Protein 2XRB (pdb70)

Sequence (254 aa):
QCPAPPLFPYAKPINPTDESTFPVGTSLKYECRPGYIKRQFSITCEVNSVWTSPQDVCIRKQCETPLDPQNGIVHVNTDIRFGSSITYTCNEGYRLIGSSSAMCIISDQSVAWDAEAPICESIPCEIPPSIPNGDFFSPNREDFHYGMVVTYQCNTDARGKKLFNLVGEPSIHCTSIDGQVGVWSGPPPQCIELNKCTPPHVENAVIVSKNKSLFSLRDMVEFRCQDGFMMKGDSSVYCRSLNRWEPQLPSCAA

Structure (mmCIF, N/CA/C/O backbone):
data_2XRB
#
_entry.id   2XRB
#
_cell.length_a   21.770
_cell.length_b   105.339
_cell.length_c   152.281
_cell.angle_alpha   90.00
_cell.angle_beta   90.00
_cell.angle_gamma   90.00
#
_symmetry.space_group_name_H-M   'P 21 21 21'
#
loop_
_entity.id
_entity.type
_entity.pdbx_description
1 polymer 'COMPLEMENT REGULATORY PROTEIN CRRY'
2 non-polymer 'SULFATE ION'
3 non-polymer 1,2-ETHANEDIOL
4 water water
#
loop_
_atom_site.group_PDB
_atom_site.id
_atom_site.type_symbol
_atom_site.label_atom_id
_atom_site.label_alt_id
_atom_site.label_comp_id
_atom_site.label_asym_id
_atom_site.label_entity_id
_atom_site.label_seq_id
_atom_site.pdbx_PDB_ins_code
_atom_site.Cartn_x
_atom_site.Cartn_y
_atom_site.Cartn_z
_atom_site.occupancy
_atom_site.B_iso_or_equiv
_atom_site.auth_seq_id
_atom_site.auth_comp_id
_atom_site.auth_asym_id
_atom_site.auth_atom_id
_atom_site.pdbx_PDB_model_num
ATOM 1 N N . GLN A 1 37 ? 31.513 15.642 -24.010 1.00 49.63 37 GLN A N 1
ATOM 2 C CA . GLN A 1 37 ? 30.975 14.353 -24.441 1.00 49.02 37 GLN A CA 1
ATOM 3 C C . GLN A 1 37 ? 30.030 13.716 -23.380 1.00 54.69 37 GLN A C 1
ATOM 4 O O . GLN A 1 37 ? 29.423 12.670 -23.646 1.00 55.27 37 GLN A O 1
ATOM 6 N N . CYS A 1 38 ? 29.874 14.365 -22.200 1.00 47.16 38 CYS A N 1
ATOM 7 C CA . CYS A 1 38 ? 28.985 13.874 -21.148 1.00 46.55 38 CYS A CA 1
ATOM 8 C C . CYS A 1 38 ? 27.556 14.329 -21.364 1.00 50.72 38 CYS A C 1
ATOM 9 O O . CYS A 1 38 ? 27.319 15.538 -21.540 1.00 51.41 38 CYS A O 1
ATOM 12 N N . PRO A 1 39 ? 26.573 13.418 -21.158 1.00 45.86 39 PRO A N 1
ATOM 13 C CA . PRO A 1 39 ? 25.164 13.857 -21.199 1.00 45.49 39 PRO A CA 1
ATOM 14 C C . PRO A 1 39 ? 24.815 14.661 -19.934 1.00 49.58 39 PRO A C 1
ATOM 15 O O . PRO A 1 39 ? 25.677 14.856 -19.072 1.00 49.33 39 PRO A O 1
ATOM 19 N N . ALA A 1 40 ? 23.559 15.132 -19.817 1.00 45.99 40 ALA A N 1
ATOM 20 C CA . ALA A 1 40 ? 23.092 15.827 -18.616 1.00 45.38 40 ALA A CA 1
ATOM 21 C C . ALA A 1 40 ? 23.206 14.830 -17.425 1.00 48.34 40 ALA A C 1
ATOM 22 O O . ALA A 1 40 ? 22.994 13.624 -17.626 1.00 48.08 40 ALA A O 1
ATOM 24 N N . PRO A 1 41 ? 23.597 15.301 -16.214 1.00 43.31 41 PRO A N 1
ATOM 25 C CA . PRO A 1 41 ? 23.778 14.386 -15.072 1.00 42.88 41 PRO A CA 1
ATOM 26 C C . PRO A 1 41 ? 22.575 13.505 -14.712 1.00 47.28 41 PRO A C 1
ATOM 27 O O . PRO A 1 41 ? 21.443 13.866 -15.062 1.00 47.43 41 PRO A O 1
ATOM 31 N N . PRO A 1 42 ? 22.775 12.353 -14.003 1.00 42.59 42 PRO A N 1
ATOM 32 C CA . PRO A 1 42 ? 21.616 11.504 -13.653 1.00 41.25 42 PRO A CA 1
ATOM 33 C C . PRO A 1 42 ? 20.660 12.194 -12.679 1.00 44.00 42 PRO A C 1
ATOM 34 O O . PRO A 1 42 ? 21.010 13.207 -12.060 1.00 44.43 42 PRO A O 1
ATOM 38 N N . LEU A 1 43 ? 19.432 11.691 -12.599 1.00 38.99 43 LEU A N 1
ATOM 39 C CA . LEU A 1 43 ? 18.429 12.287 -11.729 1.00 39.03 43 LEU A CA 1
ATOM 40 C C . LEU A 1 43 ? 18.319 11.448 -10.444 1.00 43.00 43 LEU A C 1
ATOM 41 O O . LEU A 1 43 ? 17.470 10.559 -10.331 1.00 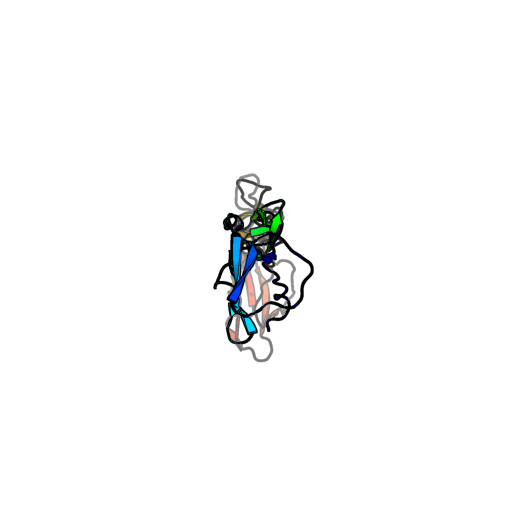44.23 43 LEU A O 1
ATOM 46 N N . PHE A 1 44 ? 19.256 11.708 -9.501 1.00 36.71 44 PHE A N 1
ATOM 47 C CA . PHE A 1 44 ? 19.429 10.977 -8.238 1.00 34.27 44 PHE A CA 1
ATOM 48 C C . PHE A 1 44 ? 18.240 11.062 -7.293 1.00 38.97 44 PHE A C 1
ATOM 49 O O . PHE A 1 44 ? 17.829 12.172 -6.944 1.00 39.46 44 PHE A O 1
ATOM 57 N N . PRO A 1 45 ? 17.739 9.907 -6.789 1.00 33.84 45 PRO A N 1
ATOM 58 C CA . PRO A 1 45 ? 16.628 9.956 -5.823 1.00 32.79 45 PRO A CA 1
ATOM 59 C C . PRO A 1 45 ? 17.049 10.497 -4.453 1.00 35.57 45 PRO A C 1
ATOM 60 O O . PRO A 1 45 ? 16.189 10.915 -3.669 1.00 37.16 45 PRO A O 1
ATOM 64 N N . TYR A 1 46 ? 18.367 10.493 -4.172 1.00 27.53 46 TYR A N 1
ATOM 65 C CA . TYR A 1 46 ? 18.948 10.901 -2.902 1.00 25.75 46 TYR A CA 1
ATOM 66 C C . TYR A 1 46 ? 19.6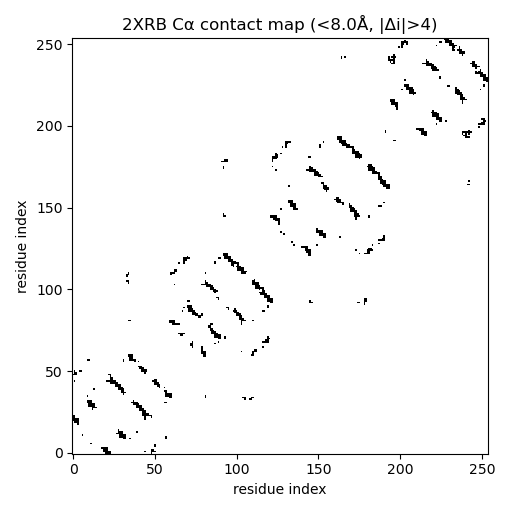48 12.269 -2.930 1.00 30.80 46 TYR A C 1
ATOM 67 O O . TYR A 1 46 ? 20.048 12.774 -1.870 1.00 30.56 46 TYR A O 1
ATOM 76 N N . ALA A 1 47 ? 19.822 12.862 -4.127 1.00 27.65 47 ALA A N 1
ATOM 77 C CA . ALA A 1 47 ? 20.546 14.132 -4.266 1.00 26.50 47 ALA A CA 1
ATOM 78 C C . ALA A 1 47 ? 19.962 15.100 -5.300 1.00 31.52 47 ALA A C 1
ATOM 79 O O . ALA A 1 47 ? 19.281 14.687 -6.243 1.00 32.68 47 ALA A O 1
ATOM 81 N N . LYS A 1 48 ? 20.258 16.387 -5.141 1.00 27.51 48 LYS A N 1
ATOM 82 C CA . LYS A 1 48 ? 19.838 17.417 -6.088 1.00 28.22 48 LYS A CA 1
ATOM 83 C C . LYS A 1 48 ? 21.014 18.393 -6.363 1.00 34.06 48 LYS A C 1
ATOM 84 O O . LYS A 1 48 ? 21.947 18.457 -5.552 1.00 31.56 48 LYS A O 1
ATOM 90 N N . PRO A 1 49 ? 21.025 19.163 -7.480 1.00 34.88 49 PRO A N 1
ATOM 91 C CA . PRO A 1 49 ? 22.153 20.099 -7.691 1.00 35.96 49 PRO A CA 1
ATOM 92 C C . PRO A 1 49 ? 21.961 21.390 -6.894 1.00 43.23 49 PRO A C 1
ATOM 93 O O . PRO A 1 49 ? 20.830 21.875 -6.797 1.00 42.62 49 PRO A O 1
ATOM 97 N N . ILE A 1 50 ? 23.048 21.939 -6.318 1.00 42.93 50 ILE A N 1
ATOM 98 C CA . ILE A 1 50 ? 22.986 23.185 -5.540 1.00 44.75 50 ILE A CA 1
ATOM 99 C C . ILE A 1 50 ? 22.537 24.362 -6.430 1.00 54.52 50 ILE A C 1
ATOM 100 O O . ILE A 1 50 ? 21.614 25.098 -6.055 1.00 55.40 50 ILE A O 1
ATOM 105 N N . ASN A 1 51 ? 23.141 24.492 -7.627 1.00 53.39 51 ASN A N 1
ATOM 106 C CA . ASN A 1 51 ? 22.795 25.560 -8.560 1.00 54.15 51 ASN A CA 1
ATOM 107 C C . ASN A 1 51 ? 22.436 25.014 -9.942 1.00 60.36 51 ASN A C 1
ATOM 108 O O . ASN A 1 51 ? 23.276 25.044 -10.851 1.00 61.06 51 ASN A O 1
ATOM 113 N N . PRO A 1 52 ? 21.198 24.503 -10.132 1.00 57.85 52 PRO A N 1
ATOM 114 C CA . PRO A 1 52 ? 20.824 23.978 -11.457 1.00 58.75 52 PRO A CA 1
ATOM 115 C C . PRO A 1 52 ? 20.758 25.066 -12.531 1.00 66.61 52 PRO A C 1
ATOM 116 O O . PRO A 1 52 ? 20.366 26.199 -12.242 1.00 66.59 52 PRO A O 1
ATOM 120 N N . THR A 1 53 ? 21.191 24.732 -13.756 1.00 66.02 53 THR A N 1
ATOM 121 C CA . THR A 1 53 ? 21.232 25.644 -14.910 1.00 67.40 53 THR A CA 1
ATOM 122 C C . THR A 1 53 ? 20.821 24.875 -16.188 1.00 72.37 53 THR A C 1
ATOM 123 O O . THR A 1 53 ? 20.850 23.637 -16.193 1.00 71.83 53 THR A O 1
ATOM 127 N N . ASP A 1 54 ? 20.403 25.610 -17.250 1.00 69.41 54 ASP A N 1
ATOM 128 C CA . ASP A 1 54 ? 19.990 25.026 -18.534 1.00 69.26 54 ASP A CA 1
ATOM 129 C C . ASP A 1 54 ? 21.246 24.581 -19.295 1.00 70.61 54 ASP A C 1
ATOM 130 O O . ASP A 1 54 ? 22.114 25.420 -19.545 1.00 70.10 54 ASP A O 1
ATOM 135 N N . GLU A 1 55 ? 21.379 23.244 -19.564 1.00 65.12 55 GLU A N 1
ATOM 136 C CA . GLU A 1 55 ? 22.518 22.567 -20.238 1.00 64.24 55 GLU A CA 1
ATOM 137 C C . GLU A 1 55 ? 22.240 21.052 -20.443 1.00 67.37 55 GLU A C 1
ATOM 138 O O . GLU A 1 55 ? 21.367 20.490 -19.771 1.00 68.25 55 GLU A O 1
ATOM 144 N N . SER A 1 56 ? 22.985 20.399 -21.363 1.00 61.28 56 SER A N 1
ATOM 145 C CA . SER A 1 56 ? 22.859 18.960 -21.669 1.00 60.42 56 SER A CA 1
ATOM 146 C C . SER A 1 56 ? 24.140 18.336 -22.285 1.00 60.44 56 SER A C 1
ATOM 147 O O . SER A 1 56 ? 24.087 17.218 -22.817 1.00 59.21 56 SER A O 1
ATOM 150 N N . THR A 1 57 ? 25.283 19.071 -22.209 1.00 54.76 57 THR A N 1
ATOM 151 C CA . THR A 1 57 ? 26.594 18.695 -22.773 1.00 53.09 57 THR A CA 1
ATOM 152 C C . THR A 1 57 ? 27.725 19.201 -21.870 1.00 51.83 57 THR A C 1
ATOM 153 O O . THR A 1 57 ? 27.890 20.425 -21.681 1.00 51.82 57 THR A O 1
ATOM 157 N N . PHE A 1 58 ? 28.506 18.259 -21.305 1.00 42.18 58 PHE A N 1
ATOM 158 C CA . PHE A 1 58 ? 29.619 18.642 -20.424 1.00 38.13 58 PHE A CA 1
ATOM 159 C C . PHE A 1 58 ? 30.870 17.871 -20.830 1.00 44.22 58 PHE A C 1
ATOM 160 O O . PHE A 1 58 ? 30.783 16.663 -21.036 1.00 44.77 58 PHE A O 1
ATOM 168 N N . PRO A 1 59 ? 32.031 18.537 -21.026 1.00 40.78 59 PRO A N 1
ATOM 169 C CA . PRO A 1 59 ? 33.233 17.774 -21.407 1.00 40.92 59 PRO A CA 1
ATOM 170 C C . PRO A 1 59 ? 33.723 16.908 -20.241 1.00 46.69 59 PRO A C 1
ATOM 171 O O . PRO A 1 59 ? 33.345 17.182 -19.093 1.00 46.57 59 PRO A O 1
ATOM 175 N N . VAL A 1 60 ? 34.582 15.889 -20.513 1.00 43.63 60 VAL A N 1
ATOM 176 C CA . VAL A 1 60 ? 35.158 15.083 -19.426 1.00 43.74 60 VAL A CA 1
ATOM 177 C C . VAL A 1 60 ? 36.004 15.999 -18.537 1.00 46.74 60 VAL A C 1
ATOM 178 O O . VAL A 1 60 ? 36.659 16.923 -19.045 1.00 47.24 60 VAL A O 1
ATOM 182 N N . GLY A 1 61 ? 35.921 15.783 -17.231 1.00 40.95 61 GLY A N 1
ATOM 183 C CA . GLY A 1 61 ? 36.638 16.588 -16.254 1.00 39.80 61 GLY A CA 1
ATOM 184 C C . GLY A 1 61 ? 35.774 17.634 -15.582 1.00 41.99 61 GLY A C 1
ATOM 185 O O . GLY A 1 61 ? 36.246 18.340 -14.683 1.00 42.59 61 GLY A O 1
ATOM 186 N N . THR A 1 62 ? 34.510 17.748 -16.001 1.00 37.23 62 THR A N 1
ATOM 187 C CA . THR A 1 62 ? 33.601 18.729 -15.402 1.00 37.37 62 THR A CA 1
ATOM 188 C C . THR A 1 62 ? 33.077 18.208 -14.072 1.00 41.13 62 THR A C 1
ATOM 189 O O . THR A 1 62 ? 32.683 17.048 -13.963 1.00 40.06 62 THR A O 1
ATOM 193 N N . SER A 1 63 ? 33.087 19.082 -13.069 1.00 38.24 63 SER A N 1
ATOM 194 C CA . SER A 1 63 ? 32.579 18.803 -11.738 1.00 37.95 63 SER A CA 1
ATOM 195 C C . SER A 1 63 ? 31.399 19.708 -11.456 1.00 39.77 63 SER A C 1
ATOM 196 O O . SER A 1 63 ? 31.447 20.907 -11.756 1.00 39.11 63 SER A O 1
ATOM 199 N N . LEU A 1 64 ? 30.317 19.118 -10.936 1.00 34.69 64 LEU A N 1
ATOM 200 C CA . LEU A 1 64 ? 29.104 19.862 -10.598 1.00 33.83 64 LEU A CA 1
ATOM 201 C C . LEU A 1 64 ? 28.796 19.682 -9.128 1.00 39.34 64 LEU A C 1
ATOM 202 O O . LEU A 1 64 ? 29.048 18.605 -8.579 1.00 41.10 64 LEU A O 1
ATOM 207 N N . LYS A 1 65 ? 28.306 20.742 -8.480 1.00 34.25 65 LYS A N 1
ATOM 208 C CA . LYS A 1 65 ? 28.015 20.730 -7.051 1.00 32.99 65 LYS A CA 1
ATOM 209 C C . LYS A 1 65 ? 26.601 20.276 -6.722 1.00 33.63 65 LYS A C 1
ATOM 210 O O . LYS A 1 65 ? 25.618 20.894 -7.131 1.00 32.74 65 LYS A O 1
ATOM 216 N N . TYR A 1 66 ? 26.523 19.155 -6.005 1.00 29.19 66 TYR A N 1
ATOM 217 C CA . TYR A 1 66 ? 25.291 18.505 -5.571 1.00 27.74 66 TYR A CA 1
ATOM 218 C C . TYR A 1 66 ? 25.126 18.519 -4.057 1.00 32.12 66 TYR A C 1
ATOM 219 O O . TYR A 1 66 ? 26.079 18.760 -3.301 1.00 29.59 66 TYR A O 1
ATOM 228 N N . GLU A 1 67 ? 23.879 18.259 -3.632 1.00 30.93 67 GLU A N 1
ATOM 229 C CA . GLU A 1 67 ? 23.423 18.287 -2.248 1.00 30.52 67 GLU A CA 1
ATOM 230 C C . GLU A 1 67 ? 22.532 17.074 -1.932 1.00 31.18 67 GLU A C 1
ATOM 231 O O . GLU A 1 67 ? 21.682 16.738 -2.762 1.00 28.69 67 GLU A O 1
ATOM 237 N N . CYS A 1 68 ? 22.665 16.473 -0.712 1.00 27.41 68 CYS A N 1
ATOM 238 C CA . CYS A 1 68 ? 21.778 15.377 -0.283 1.00 27.60 68 CYS A CA 1
ATOM 239 C C . CYS A 1 68 ? 20.378 15.956 0.003 1.00 30.99 68 CYS A C 1
ATOM 240 O O . CYS A 1 68 ? 20.268 17.071 0.510 1.00 31.77 68 CYS A O 1
ATOM 243 N N . ARG A 1 69 ? 19.332 15.216 -0.359 1.00 26.33 69 ARG A N 1
ATOM 244 C CA . ARG A 1 69 ? 17.937 15.629 -0.226 1.00 26.57 69 ARG A CA 1
ATOM 245 C C . ARG A 1 69 ? 17.364 15.375 1.188 1.00 33.90 69 ARG A C 1
ATOM 246 O O . ARG A 1 69 ? 18.014 14.689 1.985 1.00 34.38 69 ARG A O 1
ATOM 254 N N . PRO A 1 70 ? 16.126 15.866 1.497 1.00 31.36 70 PRO A N 1
ATOM 255 C CA . PRO A 1 70 ? 15.509 15.550 2.797 1.00 30.35 70 PRO A CA 1
ATOM 256 C C . PRO A 1 70 ? 15.524 14.057 3.133 1.00 31.43 70 PRO A C 1
ATOM 257 O O . PRO A 1 70 ? 15.249 13.202 2.279 1.00 30.61 70 PRO A O 1
ATOM 261 N N . GLY A 1 71 ? 15.820 13.771 4.394 1.00 26.16 71 GLY A N 1
ATOM 262 C CA . GLY A 1 71 ? 15.841 12.419 4.921 1.00 25.08 71 GLY A CA 1
ATOM 263 C C . GLY A 1 71 ? 17.227 11.839 4.927 1.00 26.73 71 GLY A C 1
ATOM 264 O O . GLY A 1 71 ? 17.448 10.782 5.522 1.00 25.07 71 GLY A O 1
ATOM 265 N N . TYR A 1 72 ? 18.168 12.542 4.255 1.00 22.30 72 TYR A N 1
ATOM 266 C CA . TYR A 1 72 ? 19.570 12.149 4.193 1.00 21.33 72 TYR A CA 1
ATOM 267 C C . TYR A 1 72 ? 20.342 13.137 4.999 1.00 27.55 72 TYR A C 1
ATOM 268 O O . TYR A 1 72 ? 19.868 14.260 5.162 1.00 27.74 72 TYR A O 1
ATOM 277 N N . ILE A 1 73 ? 21.469 12.701 5.594 1.00 25.89 73 ILE A N 1
ATOM 278 C CA . ILE A 1 73 ? 22.344 13.544 6.406 1.00 26.83 73 ILE A CA 1
ATOM 279 C C . ILE A 1 73 ? 22.901 14.614 5.471 1.00 35.19 73 ILE A C 1
ATOM 280 O O . ILE A 1 73 ? 23.437 14.286 4.416 1.00 35.52 73 ILE A O 1
ATOM 285 N N . LYS A 1 74 ? 22.691 15.878 5.820 1.00 35.27 74 LYS A N 1
ATOM 286 C CA . LYS A 1 74 ? 23.115 17.026 5.014 1.00 36.67 74 LYS A CA 1
ATOM 287 C C . LYS A 1 74 ? 24.573 16.950 4.586 1.00 40.37 74 LYS A C 1
ATOM 288 O O . LYS A 1 74 ? 25.451 16.697 5.416 1.00 41.34 74 LYS A O 1
ATOM 294 N N . ARG A 1 75 ? 24.803 17.065 3.276 1.00 34.98 75 ARG A N 1
ATOM 295 C CA . ARG A 1 75 ? 26.132 17.047 2.671 1.00 34.28 75 ARG A CA 1
ATOM 296 C C . ARG A 1 75 ? 26.110 17.639 1.289 1.00 38.86 75 ARG A C 1
ATOM 297 O O . ARG A 1 75 ? 25.211 17.361 0.490 1.00 38.41 75 ARG A O 1
ATOM 305 N N . GLN A 1 76 ? 27.117 18.474 1.032 1.00 35.61 76 GLN A N 1
ATOM 306 C CA . GLN A 1 76 ? 27.368 19.128 -0.236 1.00 35.18 76 GLN A CA 1
ATOM 307 C C . GLN A 1 76 ? 28.555 18.394 -0.797 1.00 37.51 76 GLN A C 1
ATOM 308 O O . GLN A 1 76 ? 29.501 18.100 -0.060 1.00 38.40 76 GLN A O 1
ATOM 314 N N . PHE A 1 77 ? 28.467 18.004 -2.065 1.00 30.54 77 PHE A N 1
ATOM 315 C CA . PHE A 1 77 ? 29.510 17.249 -2.753 1.00 28.16 77 PHE A CA 1
ATOM 316 C C . PHE A 1 77 ? 29.576 17.589 -4.265 1.00 33.65 77 PHE A C 1
ATOM 317 O O . PHE A 1 77 ? 28.818 18.434 -4.755 1.00 32.51 77 PHE A O 1
ATOM 325 N N . SER A 1 78 ? 30.468 16.896 -4.990 1.00 32.47 78 SER A N 1
ATOM 326 C CA . SER A 1 78 ? 30.670 17.050 -6.428 1.00 33.13 78 SER A CA 1
ATOM 327 C C . SER A 1 78 ? 30.546 15.740 -7.171 1.00 37.20 78 SER A C 1
ATOM 328 O O . SER A 1 78 ? 31.075 14.706 -6.740 1.00 35.29 78 SER A O 1
ATOM 331 N N . ILE A 1 79 ? 29.869 15.802 -8.322 1.00 34.73 79 ILE A N 1
ATOM 332 C CA . ILE A 1 79 ? 29.765 14.695 -9.267 1.00 34.08 79 ILE A CA 1
ATOM 333 C C . ILE A 1 79 ? 30.711 15.071 -10.439 1.00 38.37 79 ILE A C 1
ATOM 334 O O . ILE A 1 79 ? 30.737 16.230 -10.860 1.00 38.08 79 ILE A O 1
ATOM 339 N N . THR A 1 80 ? 31.540 14.128 -10.886 1.00 34.82 80 THR A N 1
ATOM 340 C CA . THR A 1 80 ? 32.516 14.370 -11.937 1.00 34.98 80 THR A CA 1
ATOM 341 C C . THR A 1 80 ? 32.213 13.558 -13.187 1.00 41.15 80 THR A C 1
ATOM 342 O O . THR A 1 80 ? 31.788 12.403 -13.097 1.00 40.76 80 THR A O 1
ATOM 346 N N . CYS A 1 81 ? 32.435 14.169 -14.351 1.00 40.47 81 CYS A N 1
ATOM 347 C CA . CYS A 1 81 ? 32.286 13.517 -15.645 1.00 42.19 81 CYS A CA 1
ATOM 348 C C . CYS A 1 81 ? 33.623 12.833 -15.961 1.00 43.66 81 CYS A C 1
ATOM 349 O O . CYS A 1 81 ? 34.616 13.507 -16.237 1.00 42.05 81 CYS A O 1
ATOM 352 N N . GLU A 1 82 ? 33.655 11.500 -15.843 1.00 40.51 82 GLU A N 1
ATOM 353 C CA . GLU A 1 82 ? 34.856 10.691 -16.059 1.00 40.32 82 GLU A CA 1
ATOM 354 C C . GLU A 1 82 ? 35.169 10.496 -17.544 1.00 45.98 82 GLU A C 1
ATOM 355 O O . GLU A 1 82 ? 34.290 10.670 -18.388 1.00 44.17 82 GLU A O 1
ATOM 361 N N . VAL A 1 83 ? 36.429 10.114 -17.848 1.00 45.83 83 VAL A N 1
ATOM 362 C CA . VAL A 1 83 ? 36.989 9.906 -19.197 1.00 47.05 83 VAL A CA 1
ATOM 363 C C . VAL A 1 83 ? 36.145 9.059 -20.189 1.00 52.73 83 VAL A C 1
ATOM 364 O O . VAL A 1 83 ? 36.289 9.233 -21.403 1.00 53.51 83 VAL A O 1
ATOM 368 N N . ASN A 1 84 ? 35.261 8.174 -19.676 1.00 48.55 84 ASN A N 1
ATOM 369 C CA . ASN A 1 84 ? 34.386 7.305 -20.468 1.00 48.00 84 ASN A CA 1
ATOM 370 C C . ASN A 1 84 ? 32.964 7.899 -20.653 1.00 52.34 84 ASN A C 1
ATOM 371 O O . ASN A 1 84 ? 32.004 7.168 -20.927 1.00 52.33 84 ASN A O 1
ATOM 376 N N . SER A 1 85 ? 32.851 9.235 -20.499 1.00 48.63 85 SER A N 1
ATOM 377 C CA . SER A 1 85 ? 31.637 10.052 -20.646 1.00 48.34 85 SER A CA 1
ATOM 378 C C . SER A 1 85 ? 30.450 9.695 -19.710 1.00 50.95 85 SER A C 1
ATOM 379 O O . SER A 1 85 ? 29.293 10.024 -20.010 1.00 50.86 85 SER A O 1
ATOM 382 N N . VAL A 1 86 ? 30.767 9.100 -18.538 1.00 45.80 86 VAL A N 1
ATOM 383 C CA . VAL A 1 86 ? 29.825 8.685 -17.484 1.00 44.89 86 VAL A CA 1
ATOM 384 C C . VAL A 1 86 ? 30.082 9.540 -16.210 1.00 47.12 86 VAL A C 1
ATOM 385 O O . VAL A 1 86 ? 31.235 9.846 -15.888 1.00 45.66 86 VAL A O 1
ATOM 389 N N . TRP A 1 87 ? 29.007 9.926 -15.498 1.00 43.90 87 TRP A N 1
ATOM 390 C CA . TRP A 1 87 ? 29.122 10.710 -14.268 1.00 43.86 87 TRP A CA 1
ATOM 391 C C . TRP A 1 87 ? 29.325 9.814 -13.047 1.00 48.41 87 TRP A C 1
ATOM 392 O O . TRP A 1 87 ? 28.597 8.843 -12.862 1.00 48.30 87 TRP A O 1
ATOM 403 N N . THR A 1 88 ? 30.276 10.173 -12.188 1.00 45.14 88 THR A N 1
ATOM 404 C CA . THR A 1 88 ? 30.568 9.429 -10.971 1.00 44.60 88 THR A CA 1
ATOM 405 C C . THR A 1 88 ? 30.407 10.327 -9.759 1.00 48.13 88 THR A C 1
ATOM 406 O O . THR A 1 88 ? 31.066 11.369 -9.688 1.00 48.25 88 THR A O 1
ATOM 410 N N . SER A 1 89 ? 29.545 9.911 -8.800 1.00 43.40 89 SER A N 1
ATOM 411 C CA . SER A 1 89 ? 29.353 10.580 -7.504 1.00 42.45 89 SER A CA 1
ATOM 412 C C . SER A 1 89 ? 30.216 9.834 -6.466 1.00 46.34 89 SER A C 1
ATOM 413 O O . SER A 1 89 ? 30.471 8.640 -6.671 1.00 47.04 89 SER A O 1
ATOM 416 N N . PRO A 1 90 ? 30.695 10.468 -5.362 1.00 41.92 90 PRO A N 1
ATOM 417 C CA . PRO A 1 90 ? 31.492 9.703 -4.371 1.00 41.42 90 PRO A CA 1
ATOM 418 C C . PRO A 1 90 ? 30.666 8.601 -3.712 1.00 46.86 90 PRO A C 1
ATOM 419 O O . PRO A 1 90 ? 29.452 8.764 -3.560 1.00 46.45 90 PRO A O 1
ATOM 423 N N . GLN A 1 91 ? 31.311 7.462 -3.365 1.00 44.85 91 GLN A N 1
ATOM 424 C CA . GLN A 1 91 ? 30.655 6.303 -2.723 1.00 44.18 91 GLN A CA 1
ATOM 425 C C . GLN A 1 91 ? 30.081 6.660 -1.360 1.00 44.23 91 GLN A C 1
ATOM 426 O O . GLN A 1 91 ? 30.724 7.413 -0.622 1.00 43.65 91 GLN A O 1
ATOM 432 N N . ASP A 1 92 ? 28.841 6.186 -1.064 1.00 38.92 92 ASP A N 1
ATOM 433 C CA . ASP A 1 92 ? 28.091 6.411 0.200 1.00 37.84 92 ASP A CA 1
ATOM 434 C C . ASP A 1 92 ? 28.080 7.875 0.625 1.00 37.15 92 ASP A C 1
ATOM 435 O O . ASP A 1 92 ? 28.308 8.197 1.801 1.00 35.98 92 ASP A O 1
ATOM 440 N N . VAL A 1 93 ? 27.825 8.757 -0.349 1.00 31.13 93 VAL A N 1
ATOM 441 C CA . VAL A 1 93 ? 27.806 10.206 -0.158 1.00 29.49 93 VAL A CA 1
ATOM 442 C C . VAL A 1 93 ? 26.588 10.657 0.650 1.00 33.39 93 VAL A C 1
ATOM 443 O O . VAL A 1 93 ? 26.683 11.578 1.462 1.00 31.80 93 VAL A O 1
ATOM 447 N N . CYS A 1 94 ? 25.432 10.004 0.419 1.00 30.12 94 CYS A N 1
ATOM 448 C CA . CYS A 1 94 ? 24.218 10.364 1.126 1.00 28.39 94 CYS A CA 1
ATOM 449 C C . CYS A 1 94 ? 23.769 9.238 2.068 1.00 28.54 94 CYS A C 1
ATOM 450 O O . CYS A 1 94 ? 23.466 8.131 1.635 1.00 28.24 94 CYS A O 1
ATOM 453 N N . ILE A 1 95 ? 23.864 9.512 3.376 1.00 21.79 95 ILE A N 1
ATOM 454 C CA . ILE A 1 95 ? 23.543 8.573 4.434 1.00 21.00 95 ILE A CA 1
ATOM 455 C C . ILE A 1 95 ? 22.170 8.911 4.952 1.00 24.80 95 ILE A C 1
ATOM 456 O O . ILE A 1 95 ? 21.941 10.049 5.354 1.00 25.63 95 ILE A O 1
ATOM 461 N N . ARG A 1 96 ? 21.258 7.921 4.955 1.00 20.34 96 ARG A N 1
ATOM 462 C CA . ARG A 1 96 ? 19.905 8.100 5.481 1.00 19.91 96 ARG A CA 1
ATOM 463 C C . ARG A 1 96 ? 19.971 8.447 6.965 1.00 23.06 96 ARG A C 1
ATOM 464 O O . ARG A 1 96 ? 20.777 7.863 7.710 1.00 22.20 96 ARG A O 1
ATOM 472 N N . LYS A 1 97 ? 19.166 9.449 7.372 1.00 15.36 97 LYS A N 1
ATOM 473 C CA . LYS A 1 97 ? 19.080 9.921 8.754 1.00 14.73 97 LYS A CA 1
ATOM 474 C C . LYS A 1 97 ? 18.457 8.829 9.659 1.00 18.94 97 LYS A C 1
ATOM 475 O O . LYS A 1 97 ? 17.619 8.059 9.202 1.00 18.53 97 LYS A O 1
ATOM 481 N N . GLN A 1 98 ? 18.877 8.767 10.922 1.00 18.95 98 GLN A N 1
ATOM 482 C CA . GLN A 1 98 ? 18.350 7.805 11.897 1.00 19.33 98 GLN A CA 1
ATOM 483 C C . GLN A 1 98 ? 17.118 8.323 12.657 1.00 25.12 98 GLN A C 1
ATOM 484 O O . GLN A 1 98 ? 17.109 9.465 13.121 1.00 24.74 98 GLN A O 1
ATOM 490 N N . CYS A 1 99 ? 16.118 7.453 12.854 1.00 21.00 99 CYS A N 1
ATOM 491 C CA . CYS A 1 99 ? 14.976 7.815 13.671 1.00 20.91 99 CYS A CA 1
ATOM 492 C C . CYS A 1 99 ? 15.361 7.467 15.120 1.00 21.85 99 CYS A C 1
ATOM 493 O O . CYS A 1 99 ? 16.363 6.787 15.343 1.00 18.42 99 CYS A O 1
ATOM 496 N N . GLU A 1 100 ? 14.582 7.931 16.110 1.00 20.08 100 GLU A N 1
ATOM 497 C CA . GLU A 1 100 ? 14.909 7.637 17.491 1.00 20.74 100 GLU A CA 1
ATOM 498 C C . GLU A 1 100 ? 15.023 6.120 17.751 1.00 23.62 100 GLU A C 1
ATOM 499 O O . GLU A 1 100 ? 14.346 5.320 17.114 1.00 23.98 100 GLU A O 1
ATOM 505 N N . THR A 1 101 ? 15.941 5.746 18.632 1.00 18.96 101 THR A N 1
ATOM 506 C CA . THR A 1 101 ? 16.162 4.395 19.089 1.00 17.77 101 THR A CA 1
ATOM 507 C C . THR A 1 101 ? 14.823 3.811 19.591 1.00 21.23 101 THR A C 1
ATOM 508 O O . THR A 1 101 ? 14.237 4.344 20.546 1.00 20.95 101 THR A O 1
ATOM 512 N N . PRO A 1 102 ? 14.322 2.743 18.932 1.00 16.13 102 PRO A N 1
ATOM 513 C CA . PRO A 1 102 ? 13.120 2.077 19.429 1.00 15.65 102 PRO A CA 1
ATOM 514 C C . PRO A 1 102 ? 13.445 1.310 20.705 1.00 22.33 102 PRO A C 1
ATOM 515 O O . PRO A 1 102 ? 14.578 0.857 20.914 1.00 23.47 102 PRO A O 1
ATOM 519 N N . LEU A 1 103 ? 12.455 1.164 21.564 1.00 18.03 103 LEU A N 1
ATOM 520 C CA . LEU A 1 103 ? 12.628 0.394 22.785 1.00 16.61 103 LEU A CA 1
ATOM 521 C C . LEU A 1 103 ? 11.639 -0.725 22.745 1.00 20.89 103 LEU A C 1
ATOM 522 O O . LEU A 1 103 ? 10.647 -0.651 22.005 1.00 21.16 103 LEU A O 1
ATOM 527 N N . ASP A 1 104 ? 11.860 -1.763 23.560 1.00 15.94 104 ASP A N 1
ATOM 528 C CA . ASP A 1 104 ? 10.834 -2.799 23.625 1.00 14.61 104 ASP A CA 1
ATOM 529 C C . ASP A 1 104 ? 9.799 -2.260 24.588 1.00 18.74 104 ASP A C 1
ATOM 530 O O . ASP A 1 104 ? 10.167 -1.756 25.671 1.00 20.01 104 ASP A O 1
ATOM 535 N N . PRO A 1 105 ? 8.504 -2.350 24.258 1.00 12.62 105 PRO A N 1
ATOM 536 C CA . PRO A 1 105 ? 7.494 -1.989 25.255 1.00 12.02 105 PRO A CA 1
ATOM 537 C C . PRO A 1 105 ? 7.684 -2.905 26.474 1.00 19.02 105 PRO A C 1
ATOM 538 O O . PRO A 1 105 ? 8.233 -4.006 26.328 1.00 19.53 105 PRO A O 1
ATOM 542 N N . GLN A 1 106 ? 7.244 -2.472 27.668 1.00 16.26 106 GLN A N 1
ATOM 543 C CA . GLN A 1 106 ? 7.267 -3.302 28.873 1.00 15.24 106 GLN A CA 1
ATOM 544 C C . GLN A 1 106 ? 6.335 -4.491 28.522 1.00 19.77 106 GLN A C 1
ATOM 545 O O . GLN A 1 106 ? 5.284 -4.260 27.939 1.00 19.18 106 GLN A O 1
ATOM 551 N N . ASN A 1 107 ? 6.764 -5.756 28.743 1.00 16.18 107 ASN A N 1
ATOM 552 C CA . ASN A 1 107 ? 5.970 -6.955 28.407 1.00 14.90 107 ASN A CA 1
ATOM 553 C C . ASN A 1 107 ? 5.789 -7.207 26.916 1.00 17.92 107 ASN A C 1
ATOM 554 O O . ASN A 1 107 ? 4.910 -7.993 26.512 1.00 16.66 107 ASN A O 1
ATOM 559 N N . GLY A 1 108 ? 6.662 -6.603 26.118 1.00 14.66 108 GLY A N 1
ATOM 560 C CA . GLY A 1 108 ? 6.659 -6.754 24.663 1.00 14.05 108 GLY A CA 1
ATOM 561 C C . GLY A 1 108 ? 8.047 -6.623 24.074 1.00 17.77 108 GLY A C 1
ATOM 562 O O . GLY A 1 108 ? 9.021 -6.373 24.806 1.00 15.68 108 GLY A O 1
ATOM 563 N N . ILE A 1 109 ? 8.140 -6.796 22.741 1.00 15.45 109 ILE A N 1
ATOM 564 C CA . ILE A 1 109 ? 9.403 -6.702 21.986 1.00 16.36 109 ILE A CA 1
ATOM 565 C C . ILE A 1 109 ? 9.263 -5.821 20.735 1.00 20.06 109 ILE A C 1
ATOM 566 O O . ILE A 1 109 ? 8.230 -5.878 20.073 1.00 21.20 109 ILE A O 1
ATOM 571 N N . VAL A 1 110 ? 10.324 -5.041 20.399 1.00 14.74 110 VAL A N 1
ATOM 572 C CA . VAL A 1 110 ? 10.426 -4.284 19.144 1.00 13.77 110 VAL A CA 1
ATOM 573 C C . VAL A 1 110 ? 11.302 -5.100 18.146 1.00 19.80 110 VAL A C 1
ATOM 574 O O . VAL A 1 110 ? 12.366 -5.616 18.545 1.00 20.20 110 VAL A O 1
ATOM 578 N N . HIS A 1 111 ? 10.821 -5.277 16.893 1.00 16.67 111 HIS A N 1
ATOM 579 C CA . HIS A 1 111 ? 11.513 -6.069 15.858 1.00 17.35 111 HIS A CA 1
ATOM 580 C C . HIS A 1 111 ? 12.020 -5.172 14.753 1.00 22.46 111 HIS A C 1
ATOM 581 O O . HIS A 1 111 ? 11.236 -4.513 14.074 1.00 21.60 111 HIS A O 1
ATOM 588 N N . VAL A 1 112 ? 13.345 -5.075 14.654 1.00 21.82 112 VAL A N 1
ATOM 589 C CA . VAL A 1 112 ? 14.081 -4.277 13.671 1.00 22.65 112 VAL A CA 1
ATOM 590 C C . VAL A 1 112 ? 14.480 -5.275 12.567 1.00 29.43 112 VAL A C 1
ATOM 591 O O . VAL A 1 112 ? 15.369 -6.118 12.751 1.00 28.19 112 VAL A O 1
ATOM 595 N N . ASN A 1 113 ? 13.761 -5.206 11.457 1.00 27.98 113 ASN A N 1
ATOM 596 C CA . ASN A 1 113 ? 13.892 -6.067 10.285 1.00 28.73 113 ASN A CA 1
ATOM 597 C C . ASN A 1 113 ? 15.117 -5.671 9.381 1.00 33.37 113 ASN A C 1
ATOM 598 O O . ASN A 1 113 ? 15.809 -6.557 8.885 1.00 34.82 113 ASN A O 1
ATOM 603 N N . THR A 1 114 ? 15.424 -4.364 9.241 1.00 27.96 114 THR A N 1
ATOM 604 C CA . THR A 1 114 ? 16.543 -3.860 8.432 1.00 26.86 114 THR A CA 1
ATOM 605 C C . THR A 1 114 ? 17.419 -2.968 9.285 1.00 30.80 114 THR A C 1
ATOM 606 O O . THR A 1 114 ? 18.496 -3.384 9.689 1.00 32.86 114 THR A O 1
ATOM 610 N N . ASP A 1 115 ? 16.963 -1.743 9.572 1.00 24.99 115 ASP A N 1
ATOM 611 C CA . ASP A 1 115 ? 17.672 -0.778 10.416 1.00 23.28 115 ASP A CA 1
ATOM 612 C C . ASP A 1 115 ? 16.657 0.223 10.990 1.00 24.22 115 ASP A C 1
ATOM 613 O O . ASP A 1 115 ? 15.448 0.018 10.841 1.00 21.39 115 ASP A O 1
ATOM 618 N N . ILE A 1 116 ? 17.162 1.305 11.636 1.00 20.86 116 ILE A N 1
ATOM 619 C CA . ILE A 1 116 ? 16.365 2.366 12.242 1.00 20.01 116 ILE A CA 1
ATOM 620 C C . ILE A 1 116 ? 16.546 3.723 11.515 1.00 22.51 116 ILE A C 1
ATOM 621 O O . ILE A 1 116 ? 16.361 4.787 12.097 1.00 23.02 116 ILE A O 1
ATOM 626 N N . ARG A 1 117 ? 16.835 3.660 10.211 1.00 18.51 117 ARG A N 1
ATOM 627 C CA . ARG A 1 117 ? 17.039 4.820 9.340 1.00 18.29 117 ARG A CA 1
ATOM 628 C C . ARG A 1 117 ? 15.872 5.056 8.383 1.00 24.29 117 ARG A C 1
ATOM 629 O O . ARG A 1 117 ? 15.031 4.170 8.180 1.00 24.98 117 ARG A O 1
ATOM 637 N N . PHE A 1 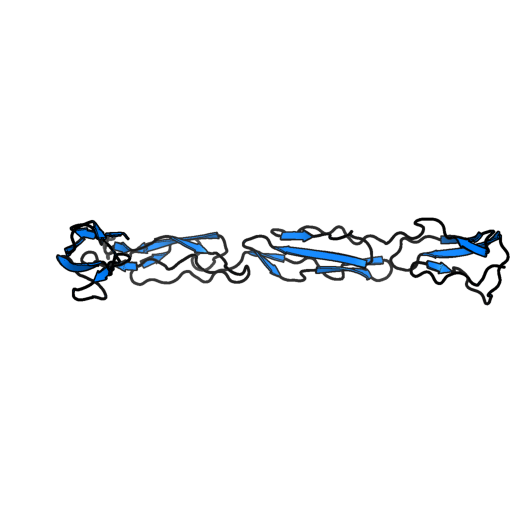118 ? 15.828 6.261 7.802 1.00 20.44 118 PHE A N 1
ATOM 638 C CA . PHE A 1 118 ? 14.847 6.725 6.821 1.00 20.23 118 PHE A CA 1
ATOM 639 C C . PHE A 1 118 ? 14.350 5.619 5.850 1.00 23.33 118 PHE A C 1
ATOM 640 O O . PHE A 1 118 ? 15.160 4.939 5.236 1.00 22.51 118 PHE A O 1
ATOM 648 N N . GLY A 1 119 ? 13.031 5.423 5.782 1.00 19.51 119 GLY A N 1
ATOM 649 C CA . GLY A 1 119 ? 12.404 4.430 4.915 1.00 18.57 119 GLY A CA 1
ATOM 650 C C . GLY A 1 119 ? 12.153 3.060 5.513 1.00 24.03 119 GLY A C 1
ATOM 651 O O . GLY A 1 119 ? 11.331 2.305 4.985 1.00 24.93 119 GLY A O 1
ATOM 652 N N . SER A 1 120 ? 12.857 2.711 6.612 1.00 20.13 120 SER A N 1
ATOM 653 C CA . SER A 1 120 ? 12.729 1.398 7.243 1.00 18.92 120 SER A CA 1
ATOM 654 C C . SER A 1 120 ? 11.543 1.301 8.187 1.00 22.89 120 SER A C 1
ATOM 655 O O . SER A 1 120 ? 10.975 2.327 8.572 1.00 23.27 120 SER A O 1
ATOM 658 N N . SER A 1 121 ? 11.149 0.071 8.534 1.00 18.02 121 SER A N 1
ATOM 659 C CA . SER A 1 121 ? 10.010 -0.141 9.416 1.00 17.72 121 SER A CA 1
ATOM 660 C C . SER A 1 121 ? 10.343 -1.089 10.574 1.00 21.15 121 SER A C 1
ATOM 661 O O . SER A 1 121 ? 11.276 -1.896 10.498 1.00 20.65 121 SER A O 1
ATOM 664 N N . ILE A 1 122 ? 9.607 -0.931 11.670 1.00 16.76 122 ILE A N 1
ATOM 665 C CA . ILE A 1 122 ? 9.713 -1.743 12.876 1.00 15.74 122 ILE A CA 1
ATOM 666 C C . ILE A 1 122 ? 8.312 -2.282 13.174 1.00 21.23 122 ILE A C 1
ATOM 667 O O . ILE A 1 122 ? 7.315 -1.651 12.816 1.00 21.20 122 ILE A O 1
ATOM 672 N N . THR A 1 123 ? 8.245 -3.459 13.779 1.00 17.25 123 THR A N 1
ATOM 673 C CA . THR A 1 123 ? 7.006 -4.102 14.187 1.00 15.62 123 THR A CA 1
ATOM 674 C C . THR A 1 123 ? 7.117 -4.419 15.665 1.00 18.41 123 THR A C 1
ATOM 675 O O . THR A 1 123 ? 8.220 -4.568 16.180 1.00 17.30 123 THR A O 1
ATOM 679 N N . TYR A 1 124 ? 5.984 -4.520 16.349 1.00 15.26 124 TYR A N 1
ATOM 680 C CA . TYR A 1 124 ? 5.968 -4.839 17.766 1.00 15.53 124 TYR A CA 1
ATOM 681 C C . TYR A 1 124 ? 5.087 -6.053 18.020 1.00 20.70 124 TYR A C 1
ATOM 682 O O . TYR A 1 124 ? 4.107 -6.255 17.307 1.00 19.81 124 TYR A O 1
ATOM 691 N N . THR A 1 125 ? 5.411 -6.827 19.065 1.00 18.56 125 THR A N 1
ATOM 692 C CA . THR A 1 125 ? 4.597 -7.959 19.543 1.00 18.80 125 THR A CA 1
ATOM 693 C C . THR A 1 125 ? 4.555 -7.892 21.061 1.00 22.49 125 THR A C 1
ATOM 694 O O . THR A 1 125 ? 5.479 -7.366 21.684 1.00 21.93 125 THR A O 1
ATOM 698 N N . CYS A 1 126 ? 3.504 -8.436 21.651 1.00 19.58 126 CYS A N 1
ATOM 699 C CA . CYS A 1 126 ? 3.386 -8.499 23.100 1.00 19.98 126 CYS A CA 1
ATOM 700 C C . CYS A 1 126 ? 3.719 -9.896 23.579 1.00 22.57 126 CYS A C 1
ATOM 701 O O . CYS A 1 126 ? 3.559 -10.878 22.832 1.00 22.89 126 CYS A O 1
ATOM 704 N N . ASN A 1 127 ? 4.188 -10.005 24.818 1.00 17.47 127 ASN A N 1
ATOM 705 C CA . ASN A 1 127 ? 4.523 -11.334 25.302 1.00 17.76 127 ASN A CA 1
ATOM 706 C C . ASN A 1 127 ? 3.304 -12.100 25.727 1.00 24.42 127 ASN A C 1
ATOM 707 O O . ASN A 1 127 ? 2.205 -11.534 25.792 1.00 25.12 127 ASN A O 1
ATOM 712 N N . GLU A 1 128 ? 3.493 -13.395 25.988 1.00 22.01 128 GLU A N 1
ATOM 713 C CA . GLU A 1 128 ? 2.464 -14.298 26.470 1.00 22.52 128 GLU A CA 1
ATOM 714 C C . GLU A 1 128 ? 1.819 -13.715 27.751 1.00 24.81 128 GLU A C 1
ATOM 715 O O . GLU A 1 128 ? 2.528 -13.265 28.660 1.00 24.12 128 GLU A O 1
ATOM 721 N N . GLY A 1 129 ? 0.486 -13.658 27.746 1.00 19.94 129 GLY A N 1
ATOM 722 C CA . GLY A 1 129 ? -0.300 -13.092 28.834 1.00 19.10 129 GLY A CA 1
ATOM 723 C C . GLY A 1 129 ? -0.601 -11.611 28.729 1.00 21.37 129 GLY A C 1
ATOM 724 O O . GLY A 1 129 ? -1.201 -11.034 29.645 1.00 20.70 129 GLY A O 1
ATOM 725 N N . TYR A 1 130 ? -0.163 -10.987 27.613 1.00 17.10 130 TYR A N 1
ATOM 726 C CA . TYR A 1 130 ? -0.318 -9.548 27.298 1.00 14.94 130 TYR A CA 1
ATOM 727 C C . TYR A 1 130 ? -0.875 -9.368 25.901 1.00 18.64 130 TYR A C 1
ATOM 728 O O . TYR A 1 130 ? -0.634 -10.202 25.023 1.00 18.93 130 TYR A O 1
ATOM 737 N N . ARG A 1 131 ? -1.625 -8.283 25.710 1.00 15.25 131 ARG A N 1
ATOM 738 C CA . ARG A 1 131 ? -2.276 -7.895 24.453 1.00 14.52 131 ARG A CA 1
ATOM 739 C C . ARG A 1 131 ? -1.879 -6.466 24.095 1.00 20.34 131 ARG A C 1
ATOM 740 O O . ARG A 1 131 ? -1.713 -5.623 24.977 1.00 20.75 131 ARG A O 1
ATOM 748 N N . LEU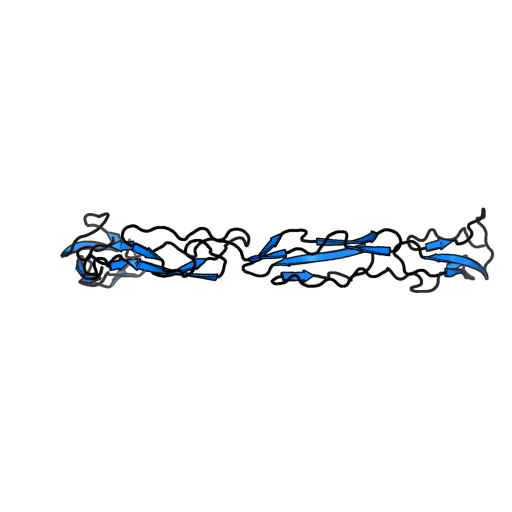 A 1 132 ? -1.677 -6.222 22.801 1.00 18.56 132 LEU A N 1
ATOM 749 C CA . LEU A 1 132 ? -1.238 -4.954 22.219 1.00 18.14 132 LEU A CA 1
ATOM 750 C C . LEU A 1 132 ? -2.373 -3.963 22.062 1.00 20.99 132 LEU A C 1
ATOM 751 O O . LEU A 1 132 ? -3.428 -4.328 21.547 1.00 20.50 132 LEU A O 1
ATOM 756 N N . ILE A 1 133 ? -2.117 -2.702 22.464 1.00 16.57 133 ILE A N 1
ATOM 757 C CA . ILE A 1 133 ? -2.973 -1.524 22.307 1.00 16.15 133 ILE A CA 1
ATOM 758 C C . ILE A 1 133 ? -2.124 -0.410 21.694 1.00 17.71 133 ILE A C 1
ATOM 759 O O . ILE A 1 133 ? -1.123 0.015 22.277 1.00 16.39 133 ILE A O 1
ATOM 764 N N . GLY A 1 134 ? -2.504 0.008 20.490 1.00 14.22 134 GLY A N 1
ATOM 765 C CA . GLY A 1 134 ? -1.798 1.043 19.751 1.00 12.95 134 GLY A CA 1
ATOM 766 C C . GLY A 1 134 ? -1.402 0.535 18.400 1.00 17.88 134 GLY A C 1
ATOM 767 O O . GLY A 1 134 ? -2.141 -0.242 17.812 1.00 19.36 134 GLY A O 1
ATOM 768 N N . SER A 1 135 ? -0.250 0.979 17.885 1.00 15.98 135 SER A N 1
ATOM 769 C CA . SER A 1 135 ? 0.239 0.560 16.576 1.00 15.74 135 SER A CA 1
ATOM 770 C C . SER A 1 135 ? 1.251 -0.564 16.713 1.00 18.79 135 SER A C 1
ATOM 771 O O . SER A 1 135 ? 2.223 -0.432 17.446 1.00 20.46 135 SER A O 1
ATOM 774 N N . SER A 1 136 ? 1.045 -1.633 15.960 1.00 14.44 136 SER A N 1
ATOM 775 C CA . SER A 1 136 ? 1.898 -2.815 15.896 1.00 14.24 136 SER A CA 1
ATOM 776 C C . SER A 1 136 ? 3.086 -2.608 14.916 1.00 19.50 136 SER A C 1
ATOM 777 O O . SER A 1 136 ? 3.886 -3.516 14.715 1.00 18.62 136 SER A O 1
ATOM 780 N N . SER A 1 137 ? 3.154 -1.439 14.270 1.00 16.25 137 SER A N 1
ATOM 781 C CA . SER A 1 137 ? 4.229 -1.108 13.359 1.00 16.07 137 SER A CA 1
ATOM 782 C C . SER A 1 137 ? 4.427 0.397 13.235 1.00 22.42 137 SER A C 1
ATOM 783 O O . SER A 1 137 ? 3.524 1.170 13.571 1.00 23.15 137 SER A O 1
ATOM 786 N N . ALA A 1 138 ? 5.637 0.809 12.807 1.00 19.36 138 ALA A N 1
ATOM 787 C CA . ALA A 1 138 ? 5.992 2.214 12.555 1.00 18.93 138 ALA A CA 1
ATOM 788 C C . ALA A 1 138 ? 6.983 2.266 11.394 1.00 21.64 138 ALA A C 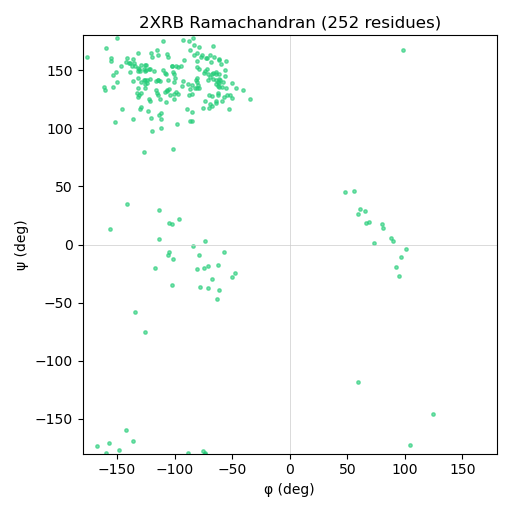1
ATOM 789 O O . ALA A 1 138 ? 7.700 1.307 11.148 1.00 20.79 138 ALA A O 1
ATOM 791 N N . MET A 1 139 ? 7.007 3.374 10.684 1.00 19.59 139 MET A N 1
ATOM 792 C CA . MET A 1 139 ? 7.918 3.606 9.568 1.00 19.84 139 MET A CA 1
ATOM 793 C C . MET A 1 139 ? 8.679 4.897 9.812 1.00 23.82 139 MET A C 1
ATOM 794 O O . MET A 1 139 ? 8.115 5.867 10.356 1.00 22.50 139 MET A O 1
ATOM 799 N N . CYS A 1 140 ? 9.975 4.896 9.450 1.00 21.61 140 CYS A N 1
ATOM 800 C CA . CYS A 1 140 ? 10.818 6.075 9.632 1.00 21.34 140 CYS A CA 1
ATOM 801 C C . CYS A 1 140 ? 10.629 6.986 8.447 1.00 22.33 140 CYS A C 1
ATOM 802 O O . CYS A 1 140 ? 11.081 6.682 7.342 1.00 20.10 140 CYS A O 1
ATOM 805 N N . ILE A 1 141 ? 9.915 8.091 8.682 1.00 19.38 141 ILE A N 1
ATOM 806 C CA . ILE A 1 141 ? 9.531 9.051 7.653 1.00 19.03 141 ILE A CA 1
ATOM 807 C C . ILE A 1 141 ? 10.059 10.445 7.904 1.00 25.10 141 ILE A C 1
ATOM 808 O O . ILE A 1 141 ? 10.420 10.772 9.032 1.00 25.99 141 ILE A O 1
ATOM 813 N N . ILE A 1 142 ? 10.022 11.294 6.857 1.00 23.73 142 ILE A N 1
ATOM 814 C CA . ILE A 1 142 ? 10.376 12.708 6.926 1.00 24.40 142 ILE A CA 1
ATOM 815 C C . ILE A 1 142 ? 9.328 13.378 7.784 1.00 31.27 142 ILE A C 1
ATOM 816 O O . ILE A 1 142 ? 8.118 13.185 7.574 1.00 30.69 142 ILE A O 1
ATOM 821 N N . SER A 1 143 ? 9.813 14.114 8.784 1.00 31.45 143 SER A N 1
ATOM 822 C CA . SER A 1 143 ? 9.023 14.907 9.716 1.00 33.09 143 SER A CA 1
ATOM 823 C C . SER A 1 143 ? 9.750 16.234 9.844 1.00 39.91 143 SER A C 1
ATOM 824 O O . SER A 1 143 ? 10.852 16.298 10.415 1.00 38.53 143 SER A O 1
ATOM 827 N N . ASP A 1 144 ? 9.141 17.277 9.239 1.00 39.61 144 ASP A N 1
ATOM 828 C CA . ASP A 1 144 ? 9.634 18.658 9.136 1.00 40.26 144 ASP A CA 1
ATOM 829 C C . ASP A 1 144 ? 10.972 18.664 8.412 1.00 42.81 144 ASP A C 1
ATOM 830 O O . ASP A 1 144 ? 11.037 18.222 7.266 1.00 41.88 144 ASP A O 1
ATOM 835 N N . GLN A 1 145 ? 12.036 19.127 9.096 1.00 39.33 145 GLN A N 1
ATOM 836 C CA . GLN A 1 145 ? 13.406 19.203 8.588 1.00 39.14 145 GLN A CA 1
ATOM 837 C C . GLN A 1 145 ? 14.293 18.054 9.133 1.00 40.99 145 GLN A C 1
ATOM 838 O O . GLN A 1 145 ? 15.521 18.122 9.065 1.00 39.59 145 GLN A O 1
ATOM 844 N N . SER A 1 146 ? 13.650 16.991 9.652 1.00 37.28 146 SER A N 1
ATOM 845 C CA . SER A 1 146 ? 14.314 15.798 10.189 1.00 37.12 146 SER A CA 1
ATOM 846 C C . SER A 1 146 ? 13.518 14.536 9.825 1.00 37.11 146 SER A C 1
ATOM 847 O O . SER A 1 146 ? 12.731 14.555 8.877 1.00 37.91 146 SER A O 1
ATOM 850 N N . VAL A 1 147 ? 13.735 13.442 10.556 1.00 28.79 147 VAL A N 1
ATOM 851 C CA . VAL A 1 147 ? 12.999 12.199 10.347 1.00 26.08 147 VAL A CA 1
ATOM 852 C C . VAL A 1 147 ? 12.386 11.746 11.685 1.00 26.19 147 VAL A C 1
ATOM 853 O O . VAL A 1 147 ? 12.939 12.058 12.758 1.00 25.29 147 VAL A O 1
ATOM 857 N N . ALA A 1 148 ? 11.242 11.027 11.625 1.00 17.99 148 ALA A N 1
ATOM 858 C CA . ALA A 1 148 ? 10.601 10.502 12.839 1.00 17.32 148 ALA A CA 1
ATOM 859 C C . ALA A 1 148 ? 9.739 9.269 12.533 1.00 20.90 148 ALA A C 1
ATOM 860 O O . ALA A 1 148 ? 9.417 9.040 11.363 1.00 20.00 148 ALA A O 1
ATOM 862 N N . TRP A 1 149 ? 9.431 8.444 13.580 1.00 17.94 149 TRP A N 1
ATOM 863 C CA . TRP A 1 149 ? 8.554 7.267 13.479 1.00 16.88 149 TRP A CA 1
ATOM 864 C C . TRP A 1 149 ? 7.127 7.794 13.253 1.00 21.32 149 TRP A C 1
ATOM 865 O O . TRP A 1 149 ? 6.685 8.714 13.938 1.00 20.51 149 TRP A O 1
ATOM 876 N N . ASP A 1 150 ? 6.442 7.290 12.237 1.00 19.19 150 ASP A N 1
ATOM 877 C CA . ASP A 1 150 ? 5.086 7.781 11.929 1.00 18.89 150 ASP A CA 1
ATOM 878 C C . ASP A 1 150 ? 3.996 7.294 12.928 1.00 23.29 150 ASP A C 1
ATOM 879 O O . ASP A 1 150 ? 2.818 7.601 12.768 1.00 22.65 150 ASP A O 1
ATOM 884 N N . ALA A 1 151 ? 4.413 6.553 13.960 1.00 21.03 151 ALA A N 1
ATOM 885 C CA . ALA A 1 151 ? 3.567 6.011 15.022 1.00 20.62 151 ALA A CA 1
ATOM 886 C C . ALA A 1 151 ? 4.375 5.881 16.298 1.00 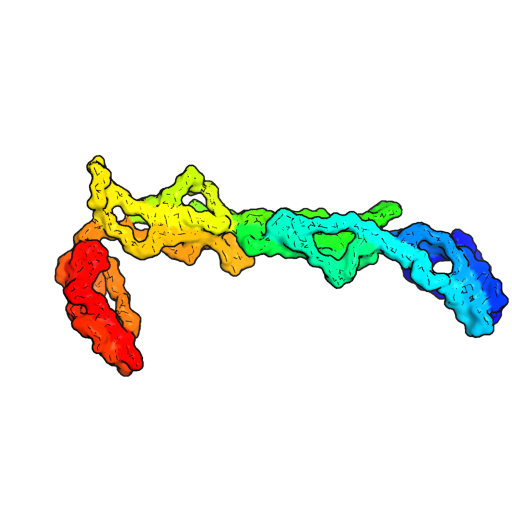26.20 151 ALA A C 1
ATOM 887 O O . ALA A 1 151 ? 5.580 5.642 16.255 1.00 28.19 151 ALA A O 1
ATOM 889 N N . GLU A 1 152 ? 3.693 6.042 17.428 1.00 21.99 152 GLU A N 1
ATOM 890 C CA . GLU A 1 152 ? 4.173 5.886 18.793 1.00 20.70 152 GLU A CA 1
ATOM 891 C C . GLU A 1 152 ? 4.222 4.380 19.103 1.00 24.70 152 GLU A C 1
ATOM 892 O O . GLU A 1 152 ? 3.416 3.615 18.564 1.00 25.07 152 GLU A O 1
ATOM 898 N N . ALA A 1 153 ? 5.140 3.951 19.990 1.00 20.14 153 ALA A N 1
ATOM 899 C CA . ALA A 1 153 ? 5.253 2.546 20.400 1.00 17.75 153 ALA A CA 1
ATOM 900 C C . ALA A 1 153 ? 3.970 2.128 21.140 1.00 21.83 153 ALA A C 1
ATOM 901 O O . ALA A 1 153 ? 3.398 2.958 21.860 1.00 20.05 153 ALA A O 1
ATOM 903 N N . PRO A 1 154 ? 3.524 0.850 21.057 1.00 19.49 154 PRO A N 1
ATOM 904 C CA . PRO A 1 154 ? 2.285 0.472 21.743 1.00 19.18 154 PRO A CA 1
ATOM 905 C C . PRO A 1 154 ? 2.492 0.033 23.191 1.00 24.41 154 PRO A C 1
ATOM 906 O O . PRO A 1 154 ? 3.626 -0.087 23.656 1.00 24.12 154 PRO A O 1
ATOM 910 N N . ILE A 1 155 ? 1.375 -0.215 23.884 1.00 20.17 155 ILE A N 1
ATOM 911 C CA . ILE A 1 155 ? 1.288 -0.716 25.256 1.00 19.68 155 ILE A CA 1
ATOM 912 C C . ILE A 1 155 ? 1.006 -2.215 25.140 1.00 22.40 155 ILE A C 1
ATOM 913 O O . ILE A 1 155 ? 0.273 -2.652 24.248 1.00 19.51 155 ILE A O 1
ATOM 918 N N . CYS A 1 156 ? 1.596 -2.983 26.043 1.00 20.52 156 CYS A N 1
ATOM 919 C CA . CYS A 1 156 ? 1.384 -4.413 26.188 1.00 21.09 156 CYS A CA 1
ATOM 920 C C . CYS A 1 156 ? 0.844 -4.566 27.581 1.00 24.71 156 CYS A C 1
ATOM 921 O O . CYS A 1 156 ? 1.588 -4.462 28.547 1.00 24.68 156 CYS A O 1
ATOM 924 N N . GLU A 1 157 ? -0.478 -4.666 27.671 1.00 21.23 157 GLU A N 1
ATOM 925 C CA . GLU A 1 157 ? -1.221 -4.745 28.925 1.00 21.60 157 GLU A CA 1
ATOM 926 C C . GLU A 1 157 ? -1.646 -6.180 29.259 1.00 24.18 157 GLU A C 1
ATOM 927 O O . GLU A 1 157 ? -1.952 -6.980 28.356 1.00 22.66 157 GLU A O 1
ATOM 933 N N . SER A 1 158 ? -1.707 -6.475 30.571 1.00 19.72 158 SER A N 1
ATOM 934 C CA . SER A 1 158 ? -2.134 -7.772 31.060 1.00 18.95 158 SER A CA 1
ATOM 935 C C . SER A 1 158 ? -3.557 -8.107 30.578 1.00 22.25 158 SER A C 1
ATOM 936 O O . SER A 1 158 ? -4.425 -7.243 30.538 1.00 22.03 158 SER A O 1
ATOM 939 N N . ILE A 1 159 ? -3.754 -9.329 30.120 1.00 13.79 159 ILE A N 1
ATOM 940 C CA . ILE A 1 159 ? -5.042 -9.790 29.612 1.00 13.70 159 ILE A CA 1
ATOM 941 C C . ILE A 1 159 ? -6.020 -9.892 30.792 1.00 20.52 159 ILE A C 1
ATOM 942 O O . ILE A 1 159 ? -5.705 -10.576 31.760 1.00 20.29 159 ILE A O 1
ATOM 947 N N . PRO A 1 160 ? -7.161 -9.155 30.755 1.00 20.15 160 PRO A N 1
ATOM 948 C CA . PRO A 1 160 ? -8.114 -9.207 31.873 1.00 20.74 160 PRO A CA 1
ATOM 949 C C . PRO A 1 160 ? -9.042 -10.428 31.850 1.00 27.96 160 PRO A C 1
ATOM 950 O O . PRO A 1 160 ? -9.172 -11.105 30.831 1.00 27.82 160 PRO A O 1
ATOM 954 N N . CYS A 1 161 ? -9.701 -10.687 32.995 1.00 29.37 161 CYS A N 1
ATOM 955 C CA . CYS A 1 161 ? -10.642 -11.784 33.209 1.00 28.82 161 CYS A CA 1
ATOM 956 C C . CYS A 1 161 ? -11.942 -11.336 33.846 1.00 29.10 161 CYS A C 1
ATOM 957 O O . CYS A 1 161 ? -11.954 -10.430 34.674 1.00 25.94 161 CYS A O 1
ATOM 960 N N . GLU A 1 162 ? -13.023 -12.053 33.545 1.00 27.49 162 GLU A N 1
ATOM 961 C CA . GLU A 1 162 ? -14.313 -11.797 34.178 1.00 28.30 162 GLU A CA 1
ATOM 962 C C . GLU A 1 162 ? -14.211 -12.395 35.603 1.00 31.57 162 GLU A C 1
ATOM 963 O O . GLU A 1 162 ? -13.295 -13.186 35.887 1.00 30.42 162 GLU A O 1
ATOM 969 N N . ILE A 1 163 ? -15.124 -12.004 36.513 1.00 28.21 163 ILE A N 1
ATOM 970 C CA . ILE A 1 163 ? -15.143 -12.583 37.850 1.00 27.20 163 ILE A CA 1
ATOM 971 C C . ILE A 1 163 ? -15.323 -14.124 37.642 1.00 29.10 163 ILE A C 1
ATOM 972 O O . ILE A 1 163 ? -15.985 -14.529 36.668 1.00 28.35 163 ILE A O 1
ATOM 977 N N . PRO A 1 164 ? -14.629 -14.995 38.421 1.00 23.35 164 PRO A N 1
ATOM 978 C CA . PRO A 1 164 ? -14.786 -16.438 38.202 1.00 21.78 164 PRO A CA 1
ATOM 979 C C . PRO A 1 164 ? -16.230 -16.889 38.440 1.00 26.06 164 PRO A C 1
ATOM 980 O O . PRO A 1 164 ? -16.994 -16.164 39.096 1.00 25.35 164 PRO A O 1
ATOM 984 N N . PRO A 1 165 ? -16.672 -18.040 37.885 1.00 21.99 165 PRO A N 1
ATOM 985 C CA . PRO A 1 165 ? -18.091 -18.425 38.066 1.00 21.43 165 PRO A CA 1
ATOM 986 C C . PRO A 1 165 ? -18.556 -18.657 39.500 1.00 27.05 165 PRO A C 1
ATOM 987 O O . PRO A 1 165 ? -17.807 -19.133 40.362 1.00 27.23 165 PRO A O 1
ATOM 991 N N . SER A 1 166 ? -19.820 -18.319 39.742 1.00 24.12 166 SER A N 1
ATOM 992 C CA . SER A 1 166 ? -20.519 -18.569 40.991 1.00 23.52 166 SER A CA 1
ATOM 993 C C . SER A 1 166 ? -20.969 -20.031 40.955 1.00 26.24 166 SER A C 1
ATOM 994 O O . SER A 1 166 ? -21.361 -20.552 39.904 1.00 25.41 166 SER A O 1
ATOM 997 N N . ILE A 1 167 ? -20.855 -20.709 42.092 1.00 21.28 167 ILE A N 1
ATOM 998 C CA . ILE A 1 167 ? -21.270 -22.091 42.197 1.00 19.26 167 ILE A CA 1
ATOM 999 C C . ILE A 1 167 ? -22.270 -22.186 43.335 1.00 24.41 167 ILE A C 1
ATOM 1000 O O . ILE A 1 167 ? -22.054 -21.519 44.348 1.00 26.14 167 ILE A O 1
ATOM 1005 N N . PRO A 1 168 ? -23.374 -22.960 43.202 1.00 18.99 168 PRO A N 1
ATOM 1006 C CA . PRO A 1 168 ? -24.271 -23.128 44.350 1.00 19.25 168 PRO A CA 1
ATOM 1007 C C . PRO A 1 168 ? -23.532 -23.852 45.495 1.00 25.09 168 PRO A C 1
ATOM 1008 O O . PRO A 1 168 ? -22.705 -24.740 45.242 1.00 23.43 168 PRO A O 1
ATOM 1012 N N . ASN A 1 169 ? -23.802 -23.411 46.746 1.00 21.99 169 ASN A N 1
ATOM 1013 C CA . ASN A 1 169 ? -23.288 -23.940 48.020 1.00 21.72 169 ASN A CA 1
ATOM 1014 C C . ASN A 1 169 ? -21.806 -23.780 48.258 1.00 24.96 169 ASN A C 1
ATOM 1015 O O . ASN A 1 169 ? -21.241 -24.430 49.156 1.00 21.47 169 ASN A O 1
ATOM 1020 N N . GLY A 1 170 ? -21.205 -22.862 47.507 1.00 23.61 170 GLY A N 1
ATOM 1021 C CA . GLY A 1 170 ? -19.791 -22.550 47.665 1.00 24.51 170 GLY A CA 1
ATOM 1022 C C . GLY A 1 170 ? -19.375 -21.211 47.111 1.00 29.17 170 GLY A C 1
ATOM 1023 O O . GLY A 1 170 ? -20.194 -20.475 46.552 1.00 28.10 170 GLY A O 1
ATOM 1024 N N . ASP A 1 171 ? -18.075 -20.906 47.241 1.00 26.32 171 ASP A N 1
ATOM 1025 C CA . ASP A 1 171 ? -17.496 -19.671 46.736 1.00 26.57 171 ASP A CA 1
ATOM 1026 C C . ASP A 1 171 ? -15.988 -19.809 46.560 1.00 29.00 171 ASP A C 1
ATOM 1027 O O . ASP A 1 171 ? -15.393 -20.754 47.062 1.00 28.40 171 ASP A O 1
ATOM 1032 N N . PHE A 1 172 ? -15.366 -18.834 45.898 1.00 26.43 172 PHE A N 1
ATOM 1033 C CA . PHE A 1 172 ? -13.925 -18.795 45.671 1.00 26.77 172 PHE A CA 1
ATOM 1034 C C . PHE A 1 172 ? -13.239 -17.812 46.648 1.00 36.04 172 PHE A C 1
ATOM 1035 O O . PHE A 1 172 ? -13.859 -16.837 47.111 1.00 33.98 172 PHE A O 1
ATOM 1043 N N . PHE A 1 173 ? -11.948 -18.052 46.935 1.00 37.98 173 PHE A N 1
ATOM 1044 C CA . PHE A 1 173 ? -11.204 -17.131 47.781 1.00 39.42 173 PHE A CA 1
ATOM 1045 C C . PHE A 1 173 ? -10.264 -16.275 46.955 1.00 47.41 173 PHE A C 1
ATOM 1046 O O . PHE A 1 173 ? -9.441 -16.795 46.186 1.00 46.71 173 PHE A O 1
ATOM 1054 N N . SER A 1 174 ? -10.360 -14.954 47.172 1.00 47.15 174 SER A N 1
ATOM 1055 C CA . SER A 1 174 ? -9.520 -13.967 46.521 1.00 48.72 174 SER A CA 1
ATOM 1056 C C . SER A 1 174 ? -9.360 -12.698 47.368 1.00 57.07 174 SER A C 1
ATOM 1057 O O . SER A 1 174 ? -10.363 -12.185 47.878 1.00 56.29 174 SER A O 1
ATOM 1060 N N . PRO A 1 175 ? -8.113 -12.151 47.483 1.00 56.99 175 PRO A N 1
ATOM 1061 C CA . PRO A 1 175 ? -7.931 -10.858 48.179 1.00 57.26 175 PRO A CA 1
ATOM 1062 C C . PRO A 1 175 ? -8.714 -9.748 47.456 1.00 61.06 175 PRO A C 1
ATOM 1063 O O . PRO A 1 175 ? -9.344 -8.922 48.119 1.00 61.23 175 PRO A O 1
ATOM 1067 N N . ASN A 1 176 ? -8.723 -9.768 46.094 1.00 56.96 176 ASN A N 1
ATOM 1068 C CA . ASN A 1 176 ? -9.517 -8.859 45.247 1.00 56.37 176 ASN A CA 1
ATOM 1069 C C . ASN A 1 176 ? -10.564 -9.734 44.584 1.00 58.72 176 ASN A C 1
ATOM 1070 O O . ASN A 1 176 ? -10.231 -10.554 43.729 1.00 57.91 176 ASN A O 1
ATOM 1075 N N . ARG A 1 177 ? -11.818 -9.588 45.027 1.00 53.82 177 ARG A N 1
ATOM 1076 C CA . ARG A 1 177 ? -12.972 -10.373 44.597 1.00 52.41 177 ARG A CA 1
ATOM 1077 C C . ARG A 1 177 ? -13.589 -9.977 43.252 1.00 54.32 177 ARG A C 1
ATOM 1078 O O . ARG A 1 177 ? -14.446 -10.705 42.739 1.00 52.37 177 ARG A O 1
ATOM 1086 N N . GLU A 1 178 ? -13.149 -8.839 42.673 1.00 50.91 178 GLU A N 1
ATOM 1087 C CA . GLU A 1 178 ? -13.658 -8.364 41.381 1.00 50.07 178 GLU A CA 1
ATOM 1088 C C . GLU A 1 178 ? -12.599 -7.741 40.445 1.00 48.41 178 GLU A C 1
ATOM 1089 O O . GLU A 1 178 ? -12.907 -6.827 39.674 1.00 49.82 178 GLU A O 1
ATOM 1095 N N . ASP A 1 179 ? -11.366 -8.271 40.476 1.00 38.15 179 ASP A N 1
ATOM 1096 C CA . ASP A 1 179 ? -10.279 -7.789 39.621 1.00 35.08 179 ASP A CA 1
ATOM 1097 C C . ASP A 1 179 ? -9.296 -8.937 39.347 1.00 31.88 179 ASP A C 1
ATOM 1098 O O . ASP A 1 179 ? -8.548 -9.340 40.249 1.00 30.85 179 ASP A O 1
ATOM 1103 N N . PHE A 1 180 ? -9.340 -9.487 38.104 1.00 23.97 180 PHE A N 1
ATOM 1104 C CA . PHE A 1 180 ? -8.559 -10.661 37.659 1.00 21.74 180 PHE A CA 1
ATOM 1105 C C . PHE A 1 180 ? -7.845 -10.464 36.335 1.00 25.09 180 PHE A C 1
ATOM 1106 O O . PHE A 1 180 ? -8.420 -9.934 35.370 1.00 25.43 180 PHE A O 1
ATOM 1114 N N . HIS A 1 181 ? -6.570 -10.887 36.299 1.00 19.52 181 HIS A N 1
ATOM 1115 C CA . HIS A 1 181 ? -5.728 -10.777 35.112 1.00 18.07 181 HIS A CA 1
ATOM 1116 C C . HIS A 1 181 ? -5.052 -12.101 34.881 1.00 22.85 181 HIS A C 1
ATOM 1117 O O . HIS A 1 181 ? -5.052 -12.939 35.786 1.00 23.99 181 HIS A O 1
ATOM 1124 N N . TYR A 1 182 ? -4.484 -12.294 33.682 1.00 17.28 182 TYR A N 1
ATOM 1125 C CA . TYR A 1 182 ? -3.750 -13.486 33.277 1.00 17.25 182 TYR A CA 1
ATOM 1126 C C . TYR A 1 182 ? -2.839 -14.017 34.398 1.00 24.16 182 TYR A C 1
ATOM 1127 O O . TYR A 1 182 ? -2.149 -13.244 35.057 1.00 23.96 182 TYR A O 1
ATOM 1136 N N . GLY A 1 183 ? -2.898 -15.324 34.637 1.00 21.78 183 GLY A N 1
ATOM 1137 C CA . GLY A 1 183 ? -2.042 -15.975 35.615 1.00 20.95 183 GLY A CA 1
ATOM 1138 C C . GLY A 1 183 ? -2.599 -16.179 37.003 1.00 26.03 183 GLY A C 1
ATOM 1139 O O . GLY A 1 183 ? -2.153 -17.100 37.693 1.00 26.05 183 GLY A O 1
ATOM 1140 N N . MET A 1 184 ? -3.547 -15.322 37.433 1.00 24.23 184 MET A N 1
ATOM 1141 C CA . MET A 1 184 ? -4.175 -15.387 38.753 1.00 25.01 184 MET A CA 1
ATOM 1142 C C . MET A 1 184 ? -4.914 -16.690 38.983 1.00 25.08 184 MET A C 1
ATOM 1143 O O . MET A 1 184 ? -5.488 -17.238 38.055 1.00 22.45 184 MET A O 1
ATOM 1148 N N . VAL A 1 185 ? -4.820 -17.216 40.215 1.00 20.90 185 VAL A N 1
ATOM 1149 C CA . VAL A 1 185 ? -5.408 -18.481 40.629 1.00 19.80 185 VAL A CA 1
ATOM 1150 C C . VAL A 1 185 ? -6.513 -18.216 41.635 1.00 24.18 185 VAL A C 1
ATOM 1151 O O . VAL A 1 185 ? -6.352 -17.368 42.517 1.00 24.02 185 VAL A O 1
ATOM 1155 N N . VAL A 1 186 ? -7.631 -18.974 41.530 1.00 20.89 186 VAL A N 1
ATOM 1156 C CA . VAL A 1 186 ? -8.719 -18.924 42.499 1.00 20.11 186 VAL A CA 1
ATOM 1157 C C . VAL A 1 186 ? -9.063 -20.342 42.960 1.00 23.86 186 VAL A C 1
ATOM 1158 O O . VAL A 1 186 ? -9.155 -21.253 42.140 1.00 23.56 186 VAL A O 1
ATOM 1162 N N . THR A 1 187 ? -9.150 -20.549 44.280 1.00 20.63 187 THR A N 1
ATOM 1163 C CA . THR A 1 187 ? -9.523 -21.829 44.874 1.00 19.16 187 THR A CA 1
ATOM 1164 C C . THR A 1 187 ? -10.944 -21.686 45.399 1.00 22.83 187 THR A C 1
ATOM 1165 O O . THR A 1 187 ? -11.265 -20.675 46.029 1.00 21.35 187 THR A O 1
ATOM 1169 N N . TYR A 1 188 ? -11.805 -22.672 45.085 1.00 19.71 188 TYR A N 1
ATOM 1170 C CA . TYR A 1 188 ? -13.188 -22.704 45.570 1.00 19.16 188 TYR A CA 1
ATOM 1171 C C . TYR A 1 188 ? -13.251 -23.474 46.851 1.00 24.07 188 TYR A C 1
ATOM 1172 O O . TYR A 1 188 ? -12.405 -24.322 47.119 1.00 23.12 188 TYR A O 1
ATOM 1181 N N . GLN A 1 189 ? -14.305 -23.228 47.622 1.00 22.95 189 GLN A N 1
ATOM 1182 C CA . GLN A 1 189 ? -14.540 -23.926 48.876 1.00 22.25 189 GLN A CA 1
ATOM 1183 C C . GLN A 1 189 ? -16.041 -24.002 49.110 1.00 25.25 189 GLN A C 1
ATOM 1184 O O . GLN A 1 189 ? -16.769 -23.054 48.805 1.00 25.27 189 GLN A O 1
ATOM 1190 N N . CYS A 1 190 ? -16.502 -25.143 49.603 1.00 21.47 190 CYS A N 1
ATOM 1191 C CA . CYS A 1 190 ? -17.906 -25.376 49.937 1.00 21.11 190 CYS A CA 1
ATOM 1192 C C . CYS A 1 190 ? -18.296 -24.664 51.186 1.00 24.42 190 CYS A C 1
ATOM 1193 O O . CYS A 1 190 ? -17.476 -24.502 52.071 1.00 23.67 190 CYS A O 1
ATOM 1196 N N . ASN A 1 191 ? -19.562 -24.264 51.273 1.00 23.66 191 ASN A N 1
ATOM 1197 C CA . ASN A 1 191 ? -20.106 -23.596 52.447 1.00 24.59 191 ASN A CA 1
ATOM 1198 C C . ASN A 1 191 ? -20.217 -24.607 53.576 1.00 32.75 191 ASN A C 1
ATOM 1199 O O . ASN A 1 191 ? -20.447 -25.807 53.349 1.00 33.18 191 ASN A O 1
ATOM 1204 N N . THR A 1 192 ? -20.028 -24.117 54.788 1.00 31.32 192 THR A N 1
ATOM 1205 C CA . THR A 1 192 ? -20.164 -24.913 56.000 1.00 32.23 192 THR A CA 1
ATOM 1206 C C . THR A 1 192 ? -21.626 -24.732 56.469 1.00 35.64 192 THR A C 1
ATOM 1207 O O . THR A 1 192 ? -22.368 -23.937 55.872 1.00 35.76 192 THR A O 1
ATOM 1211 N N . ASP A 1 193 ? -22.040 -25.438 57.533 1.00 30.42 193 ASP A N 1
ATOM 1212 C CA . ASP A 1 193 ? -23.369 -25.203 58.090 1.00 29.50 193 ASP A CA 1
ATOM 1213 C C . ASP A 1 193 ? -23.269 -23.996 59.058 1.00 30.81 193 ASP A C 1
ATOM 1214 O O . ASP A 1 193 ? -22.167 -23.492 59.291 1.00 31.40 193 ASP A O 1
ATOM 1219 N N . ALA A 1 194 ? -24.392 -23.573 59.645 1.00 25.64 194 ALA A N 1
ATOM 1220 C CA . ALA A 1 194 ? -24.490 -22.476 60.608 1.00 25.37 194 ALA A CA 1
ATOM 1221 C C . ALA A 1 194 ? -23.601 -22.610 61.889 1.00 31.77 194 ALA A C 1
ATOM 1222 O O . ALA A 1 194 ? -23.521 -21.663 62.678 1.00 33.51 194 ALA A O 1
ATOM 1224 N N . ARG A 1 195 ? -22.925 -23.758 62.070 1.00 27.09 195 ARG A N 1
ATOM 1225 C CA . ARG A 1 195 ? -22.021 -24.024 63.182 1.00 26.80 195 ARG A CA 1
ATOM 1226 C C . ARG A 1 195 ? -20.595 -24.170 62.722 1.00 29.41 195 ARG A C 1
ATOM 1227 O O . ARG A 1 195 ? -19.721 -24.461 63.531 1.00 29.48 195 ARG A O 1
ATOM 1235 N N . GLY A 1 196 ? -20.358 -23.940 61.432 1.00 26.24 196 GLY A N 1
ATOM 1236 C CA . GLY A 1 196 ? -19.025 -23.975 60.835 1.00 25.17 196 GLY A CA 1
ATOM 1237 C C . GLY A 1 196 ? -18.505 -25.349 60.496 1.00 28.72 196 GLY A C 1
ATOM 1238 O O . GLY A 1 196 ? -17.313 -25.503 60.230 1.00 27.91 196 GLY A O 1
ATOM 1239 N N . LYS A 1 197 ? -19.390 -26.360 60.486 1.00 27.17 197 LYS A N 1
ATOM 1240 C CA . LYS A 1 197 ? -19.004 -27.742 60.198 1.00 27.74 197 LYS A CA 1
ATOM 1241 C C . LYS A 1 197 ? -19.191 -28.087 58.725 1.00 31.62 197 LYS A C 1
ATOM 1242 O O . LYS A 1 197 ? -20.052 -27.507 58.061 1.00 31.40 197 LYS A O 1
ATOM 1248 N N . LYS A 1 198 ? -18.416 -29.064 58.228 1.00 28.41 198 LYS A N 1
ATOM 1249 C CA . LYS A 1 198 ? -18.491 -29.524 56.836 1.00 27.57 198 LYS A CA 1
ATOM 1250 C C . LYS A 1 198 ? -19.885 -30.041 56.498 1.00 29.28 198 LYS A C 1
ATOM 1251 O O . LYS A 1 198 ? -20.431 -30.910 57.187 1.00 30.08 198 LYS A O 1
ATOM 1257 N N . LEU A 1 199 ? -20.467 -29.448 55.455 1.00 22.96 199 LEU A N 1
ATOM 1258 C CA . LEU A 1 199 ? -21.802 -29.734 54.957 1.00 20.00 199 LEU A CA 1
ATOM 1259 C C . LEU A 1 199 ? -21.813 -30.299 53.513 1.00 23.33 199 LEU A C 1
ATOM 1260 O O . LEU A 1 199 ? -22.796 -30.938 53.126 1.00 25.91 199 LEU A O 1
ATOM 1265 N N . PHE A 1 200 ? -20.738 -30.097 52.734 1.00 15.99 200 PHE A N 1
ATOM 1266 C CA . PHE A 1 200 ? -20.689 -30.563 51.341 1.00 14.92 200 PHE A CA 1
ATOM 1267 C C . PHE A 1 200 ? -19.350 -31.150 50.989 1.00 20.50 200 PHE A C 1
ATOM 1268 O O . PHE A 1 200 ? -18.335 -30.823 51.617 1.00 20.52 200 PHE A O 1
ATOM 1276 N N . ASN A 1 201 ? -19.343 -32.013 49.971 1.00 18.11 201 ASN A N 1
ATOM 1277 C CA . ASN A 1 201 ? -18.120 -32.580 49.401 1.00 18.52 201 ASN A CA 1
ATOM 1278 C C . ASN A 1 201 ? -17.846 -31.788 48.142 1.00 22.29 201 ASN A C 1
ATOM 1279 O O . ASN A 1 201 ? -18.767 -31.571 47.342 1.00 21.92 201 ASN A O 1
ATOM 1284 N N . LEU A 1 202 ? -16.601 -31.297 48.008 1.00 19.46 202 LEU A N 1
ATOM 1285 C CA . LEU A 1 202 ? -16.138 -30.530 46.863 1.00 19.23 202 LEU A CA 1
ATOM 1286 C C . LEU A 1 202 ? -15.700 -31.529 45.821 1.00 20.32 202 LEU A C 1
ATOM 1287 O O . LEU A 1 202 ? -14.749 -32.304 46.041 1.00 19.77 202 LEU A O 1
ATOM 1292 N N . VAL A 1 203 ? -16.434 -31.548 44.698 1.00 14.96 203 VAL A N 1
ATOM 1293 C CA . VAL A 1 203 ? -16.201 -32.493 43.602 1.00 13.72 203 VAL A CA 1
ATOM 1294 C C . VAL A 1 203 ? -15.567 -31.802 42.381 1.00 20.46 203 VAL A C 1
ATOM 1295 O O . VAL A 1 203 ? -16.160 -30.889 41.809 1.00 21.41 203 VAL A O 1
ATOM 1299 N N . GLY A 1 204 ? -14.403 -32.299 41.961 1.00 17.31 204 GLY A N 1
ATOM 1300 C CA . GLY A 1 204 ? -13.662 -31.754 40.836 1.00 16.46 204 GLY A CA 1
ATOM 1301 C C . GLY A 1 204 ? -12.473 -30.947 41.310 1.00 24.34 204 GLY A C 1
ATOM 1302 O O . GLY A 1 204 ? -12.159 -30.927 42.510 1.00 24.56 204 GLY A O 1
ATOM 1303 N N . GLU A 1 205 ? -11.806 -30.276 40.355 1.00 22.86 205 GLU A N 1
ATOM 1304 C CA . GLU A 1 205 ? -10.614 -29.446 40.539 1.00 22.86 205 GLU A CA 1
ATOM 1305 C C . GLU A 1 205 ? -10.988 -28.175 41.303 1.00 25.89 205 GLU A C 1
ATOM 1306 O O . GLU A 1 205 ? -11.863 -27.426 40.849 1.00 27.05 205 GLU A O 1
ATOM 1312 N N . PRO A 1 206 ? -10.426 -27.972 42.518 1.00 20.51 206 PRO A N 1
ATOM 1313 C CA . PRO A 1 206 ? -10.847 -26.823 43.330 1.00 20.09 206 PRO A CA 1
ATOM 1314 C C . PRO A 1 206 ? -10.323 -25.468 42.868 1.00 23.50 206 PRO A C 1
ATOM 1315 O O . PRO A 1 206 ? -10.898 -24.439 43.236 1.00 22.99 206 PRO A O 1
ATOM 1319 N N . SER A 1 207 ? -9.248 -25.473 42.072 1.00 19.47 207 SER A N 1
ATOM 1320 C CA . SER A 1 207 ? -8.549 -24.279 41.592 1.00 18.93 207 SER A CA 1
ATOM 1321 C C . SER A 1 207 ? -8.602 -24.097 40.088 1.00 25.62 207 SER A C 1
ATOM 1322 O O . SER A 1 207 ? -8.464 -25.066 39.331 1.00 27.48 207 SER A O 1
ATOM 1325 N N . ILE A 1 208 ? -8.765 -22.836 39.652 1.00 20.35 208 ILE A N 1
ATOM 1326 C CA . ILE A 1 208 ? -8.768 -22.454 38.236 1.00 18.97 208 ILE A CA 1
ATOM 1327 C C . ILE A 1 208 ? -7.922 -21.207 38.084 1.00 24.03 208 ILE A C 1
ATOM 1328 O O . ILE A 1 208 ? -7.716 -20.479 39.056 1.00 22.75 208 ILE A O 1
ATOM 1333 N N . HIS A 1 209 ? -7.392 -20.973 36.885 1.00 24.19 209 HIS A N 1
ATOM 1334 C CA . HIS A 1 209 ? -6.594 -19.774 36.637 1.00 24.75 209 HIS A CA 1
ATOM 1335 C C . HIS A 1 209 ? -6.993 -19.043 35.380 1.00 26.07 209 HIS A C 1
ATOM 1336 O O . HIS A 1 209 ? -7.535 -19.663 34.457 1.00 22.62 209 HIS A O 1
ATOM 1343 N N . CYS A 1 210 ? -6.762 -17.709 35.374 1.00 24.04 210 CYS A N 1
ATOM 1344 C CA . CYS A 1 210 ? -7.019 -16.829 34.250 1.00 25.41 210 CYS A CA 1
ATOM 1345 C C . CYS A 1 210 ? -5.935 -17.100 33.221 1.00 27.80 210 CYS A C 1
ATOM 1346 O O . CYS A 1 210 ? -4.740 -17.069 33.519 1.00 27.12 210 CYS A O 1
ATOM 1349 N N . THR A 1 211 ? -6.375 -17.455 32.024 1.00 22.77 211 THR A N 1
ATOM 1350 C CA . THR A 1 211 ? -5.527 -17.748 30.885 1.00 21.21 211 THR A CA 1
ATOM 1351 C C . THR A 1 211 ? -6.119 -17.079 29.628 1.00 25.00 211 THR A C 1
ATOM 1352 O O . THR A 1 211 ? -7.026 -16.261 29.732 1.00 23.62 211 THR A O 1
ATOM 1356 N N . SER A 1 212 ? -5.607 -17.418 28.454 1.00 22.03 212 SER A N 1
ATOM 1357 C CA . SER A 1 212 ? -6.117 -16.886 27.203 1.00 22.61 212 SER A CA 1
ATOM 1358 C C . SER A 1 212 ? -5.803 -17.902 26.161 1.00 29.16 212 SER A C 1
ATOM 1359 O O . SER A 1 212 ? -4.757 -18.533 26.251 1.00 28.30 212 SER A O 1
ATOM 1362 N N . ILE A 1 213 ? -6.684 -18.054 25.165 1.00 28.39 213 ILE A N 1
ATOM 1363 C CA . ILE A 1 213 ? -6.491 -18.985 24.051 1.00 28.98 213 ILE A CA 1
ATOM 1364 C C . ILE A 1 213 ? -6.030 -18.209 22.804 1.00 32.38 213 ILE A C 1
ATOM 1365 O O . ILE A 1 213 ? -5.240 -18.737 22.017 1.00 33.56 213 ILE A O 1
ATOM 1370 N N . ASP A 1 214 ? -6.523 -16.965 22.626 1.00 27.02 214 ASP A N 1
ATOM 1371 C CA . ASP A 1 214 ? -6.215 -16.122 21.467 1.00 25.54 214 ASP A CA 1
ATOM 1372 C C . ASP A 1 214 ? -5.248 -14.970 21.697 1.00 26.77 214 ASP A C 1
ATOM 1373 O O . ASP A 1 214 ? -4.889 -14.306 20.736 1.00 26.70 214 ASP A O 1
ATOM 1378 N N . GLY A 1 215 ? -4.858 -14.721 22.939 1.00 21.84 215 GLY A N 1
ATOM 1379 C CA . GLY A 1 215 ? -3.962 -13.619 23.271 1.00 21.74 215 GLY A CA 1
ATOM 1380 C C . GLY A 1 215 ? -4.649 -12.264 23.353 1.00 26.87 215 GLY A C 1
ATOM 1381 O O . GLY A 1 215 ? -3.976 -11.230 23.333 1.00 28.24 215 GLY A O 1
ATOM 1382 N N . GLN A 1 216 ? -5.987 -12.256 23.488 1.00 21.58 216 GLN A N 1
ATOM 1383 C CA . GLN A 1 216 ? -6.819 -11.056 23.568 1.00 21.21 216 GLN A CA 1
ATOM 1384 C C . GLN A 1 216 ? -7.831 -11.182 24.695 1.00 25.06 216 GLN A C 1
ATOM 1385 O O . GLN A 1 216 ? -7.854 -10.342 25.588 1.00 22.93 216 GLN A O 1
ATOM 1391 N N . VAL A 1 217 ? -8.676 -12.229 24.652 1.00 23.92 217 VAL A N 1
ATOM 1392 C CA . VAL A 1 217 ? -9.697 -12.470 25.684 1.00 24.06 217 VAL A CA 1
ATOM 1393 C C . VAL A 1 217 ? -9.154 -13.408 26.752 1.00 25.34 217 VAL A C 1
ATOM 1394 O O . VAL A 1 217 ? -8.496 -14.402 26.431 1.00 23.63 217 VAL A O 1
ATOM 1398 N N . GLY A 1 218 ? -9.432 -13.070 28.002 1.00 21.16 218 GLY A N 1
ATOM 1399 C CA . GLY A 1 218 ? -9.069 -13.886 29.143 1.00 21.11 218 GLY A CA 1
ATOM 1400 C C . GLY A 1 218 ? -10.144 -14.908 29.439 1.00 27.75 218 GLY A C 1
ATOM 1401 O O . GLY A 1 218 ? -11.326 -14.558 29.512 1.00 29.18 218 GLY A O 1
ATOM 1402 N N . VAL A 1 219 ? -9.753 -16.184 29.560 1.00 24.69 219 VAL A N 1
ATOM 1403 C CA . VAL A 1 219 ? -10.674 -17.279 29.897 1.00 24.48 219 VAL A CA 1
ATOM 1404 C C . VAL A 1 219 ? -10.216 -17.993 31.161 1.00 27.46 219 VAL A C 1
ATOM 1405 O O . VAL A 1 219 ? -9.022 -18.032 31.429 1.00 28.08 219 VAL A O 1
ATOM 1409 N N . TRP A 1 220 ? -11.145 -18.563 31.936 1.00 22.51 220 TRP A N 1
ATOM 1410 C CA . TRP A 1 220 ? -10.750 -19.349 33.103 1.00 20.79 220 TRP A CA 1
ATOM 1411 C C . TRP A 1 220 ? -10.332 -20.714 32.553 1.00 23.54 220 TRP A C 1
ATOM 1412 O O . TRP A 1 220 ? -10.945 -21.174 31.592 1.00 22.24 220 TRP A O 1
ATOM 1423 N N . SER A 1 221 ? -9.213 -21.283 33.064 1.00 20.31 221 SER A N 1
ATOM 1424 C CA . SER A 1 221 ? -8.576 -22.551 32.640 1.00 19.65 221 SER A CA 1
ATOM 1425 C C . SER A 1 221 ? -9.488 -23.762 32.539 1.00 26.61 221 SER A C 1
ATOM 1426 O O . SER A 1 221 ? -9.180 -24.705 31.810 1.00 28.63 221 SER A O 1
ATOM 1429 N N . GLY A 1 222 ? -10.553 -23.776 33.321 1.00 23.63 222 GLY A N 1
ATOM 1430 C CA . GLY A 1 222 ? -11.496 -24.884 33.317 1.00 23.24 222 GLY A CA 1
ATOM 1431 C C . GLY A 1 222 ? -12.772 -24.559 34.045 1.00 27.03 222 GLY A C 1
ATOM 1432 O O . GLY A 1 222 ? -12.980 -23.414 34.470 1.00 24.88 222 GLY A O 1
ATOM 1433 N N . PRO A 1 223 ? -13.652 -25.568 34.210 1.00 25.58 223 PRO A N 1
ATOM 1434 C CA . PRO A 1 223 ? -14.910 -25.317 34.925 1.00 24.54 223 PRO A CA 1
ATOM 1435 C C . PRO A 1 223 ? -14.691 -25.334 36.437 1.00 26.03 223 PRO A C 1
ATOM 1436 O O . PRO A 1 223 ? -13.768 -26.012 36.912 1.00 24.38 223 PRO A O 1
ATOM 1440 N N . PRO A 1 224 ? -15.536 -24.598 37.200 1.00 21.11 224 PRO A N 1
ATOM 1441 C CA . PRO A 1 224 ? -15.416 -24.616 38.660 1.00 19.81 224 PRO A CA 1
ATOM 1442 C C . PRO A 1 224 ? -15.904 -25.950 39.264 1.00 22.18 224 PRO A C 1
ATOM 1443 O O . PRO A 1 224 ? -16.617 -26.689 38.575 1.00 21.87 224 PRO A O 1
ATOM 1447 N N . PRO A 1 225 ? -15.531 -26.328 40.512 1.00 19.57 225 PRO A N 1
ATOM 1448 C CA . PRO A 1 225 ? -16.034 -27.607 41.064 1.00 19.64 225 PRO A CA 1
ATOM 1449 C C . PRO A 1 225 ? -17.506 -27.514 41.492 1.00 26.69 225 PRO A C 1
ATOM 1450 O O . PRO A 1 225 ? -18.173 -26.474 41.329 1.00 26.87 225 PRO A O 1
ATOM 1454 N N . GLN A 1 226 ? -18.010 -28.608 42.042 1.00 23.48 226 GLN A N 1
ATOM 1455 C CA . GLN A 1 226 ? -19.390 -28.712 42.526 1.00 22.33 226 GLN A CA 1
ATOM 1456 C C . GLN A 1 226 ? -19.379 -28.981 44.024 1.00 24.32 226 GLN A C 1
ATOM 1457 O O . GLN A 1 226 ? -18.495 -29.664 44.524 1.00 22.57 226 GLN A O 1
ATOM 1463 N N . CYS A 1 227 ? -20.405 -28.510 44.722 1.00 22.54 227 CYS A N 1
ATOM 1464 C CA . CYS A 1 227 ? -20.543 -28.752 46.147 1.00 22.53 227 CYS A CA 1
ATOM 1465 C C . CYS A 1 227 ? -21.726 -29.667 46.374 1.00 25.77 227 CYS A C 1
ATOM 1466 O O . CYS A 1 227 ? -22.868 -29.252 46.281 1.00 25.41 227 CYS A O 1
ATOM 1469 N N . ILE A 1 228 ? -21.424 -30.945 46.576 1.00 22.27 228 ILE A N 1
ATOM 1470 C CA . ILE A 1 228 ? -22.398 -32.027 46.694 1.00 22.31 228 ILE A CA 1
ATOM 1471 C C . ILE A 1 228 ? -22.654 -32.429 48.155 1.00 29.17 228 ILE A C 1
ATOM 1472 O O . ILE A 1 228 ? -21.712 -32.491 48.945 1.00 30.74 228 ILE A O 1
ATOM 1477 N N . GLU A 1 229 ? -23.930 -32.711 48.506 1.00 25.44 229 GLU A N 1
ATOM 1478 C CA . GLU A 1 229 ? -24.333 -33.143 49.841 1.00 25.10 229 GLU A CA 1
ATOM 1479 C C . GLU A 1 229 ? -23.557 -34.397 50.266 1.00 27.38 229 GLU A C 1
ATOM 1480 O O . GLU A 1 229 ? -23.153 -35.202 49.428 1.00 26.53 229 GLU A O 1
ATOM 1486 N N . LEU A 1 230 ? -23.343 -34.551 51.568 1.00 24.33 230 LEU A N 1
ATOM 1487 C CA . LEU A 1 230 ? -22.583 -35.670 52.134 1.00 23.51 230 LEU A CA 1
ATOM 1488 C C . LEU A 1 230 ? -23.161 -37.118 51.905 1.00 26.86 230 LEU A C 1
ATOM 1489 O O . LEU A 1 230 ? -22.421 -38.103 52.014 1.00 26.46 230 LEU A O 1
ATOM 1494 N N . ASN A 1 231 ? -24.446 -37.235 51.550 1.00 23.22 231 ASN A N 1
ATOM 1495 C CA . ASN A 1 231 ? -25.093 -38.548 51.321 1.00 24.03 231 ASN A CA 1
ATOM 1496 C C . ASN A 1 231 ? -25.299 -38.834 49.819 1.00 27.60 231 ASN A C 1
ATOM 1497 O O . ASN A 1 231 ? -26.102 -39.694 49.433 1.00 26.36 231 ASN A O 1
ATOM 1502 N N . LYS A 1 232 ? -24.557 -38.096 48.983 1.00 22.48 232 LYS A N 1
ATOM 1503 C CA . LYS A 1 232 ? -24.674 -38.134 47.545 1.00 21.18 232 LYS A CA 1
ATOM 1504 C C . LYS A 1 232 ? -23.369 -38.439 46.836 1.00 26.80 232 LYS A C 1
ATOM 1505 O O . LYS A 1 232 ? -22.276 -38.186 47.358 1.00 25.06 232 LYS A O 1
ATOM 1511 N N . CYS A 1 233 ? -23.519 -38.993 45.619 1.00 24.69 233 CYS A N 1
ATOM 1512 C CA . CYS A 1 233 ? -22.456 -39.340 44.692 1.00 23.23 233 CYS A CA 1
ATOM 1513 C C . CYS A 1 233 ? -22.857 -38.727 43.377 1.00 23.87 233 CYS A C 1
ATOM 1514 O O . CYS A 1 233 ? -24.032 -38.762 43.043 1.00 22.19 233 CYS A O 1
ATOM 1517 N N . THR A 1 234 ? -21.899 -38.157 42.643 1.00 20.44 234 THR A N 1
ATOM 1518 C CA . THR A 1 234 ? -22.138 -37.585 41.315 1.00 19.96 234 THR A CA 1
ATOM 1519 C C . THR A 1 234 ? -22.162 -38.733 40.274 1.00 25.18 234 THR A C 1
ATOM 1520 O O . THR A 1 234 ? -21.617 -39.813 40.565 1.00 24.56 234 THR A O 1
ATOM 1524 N N . PRO A 1 235 ? -22.786 -38.570 39.078 1.00 22.31 235 PRO A N 1
ATOM 1525 C CA . PRO A 1 235 ? -22.812 -39.701 38.125 1.00 22.31 235 PRO A CA 1
ATOM 1526 C C . PRO A 1 235 ? -21.428 -40.243 37.728 1.00 25.00 235 PRO A C 1
ATOM 1527 O O . PRO A 1 235 ? -20.548 -39.460 37.355 1.00 24.56 235 PRO A O 1
ATOM 1531 N N . PRO A 1 236 ? -21.185 -41.574 37.870 1.00 21.29 236 PRO A N 1
ATOM 1532 C CA . PRO A 1 236 ? -19.848 -42.097 37.556 1.00 21.41 236 PRO A CA 1
ATOM 1533 C C . PRO A 1 236 ? -19.608 -42.320 36.087 1.00 29.32 236 PRO A C 1
ATOM 1534 O O . PRO A 1 236 ? -20.510 -42.726 35.341 1.00 28.98 236 PRO A O 1
ATOM 1538 N N . HIS A 1 237 ? -18.373 -42.031 35.676 1.00 28.19 237 HIS A N 1
ATOM 1539 C CA . HIS A 1 237 ? -17.920 -42.226 34.310 1.00 27.73 237 HIS A CA 1
ATOM 1540 C C . HIS A 1 237 ? -16.820 -43.282 34.277 1.00 28.05 237 HIS A C 1
ATOM 1541 O O . HIS A 1 237 ? -15.894 -43.227 35.081 1.00 26.37 237 HIS A O 1
ATOM 1548 N N . VAL A 1 238 ? -16.965 -44.267 33.379 1.00 23.31 238 VAL A N 1
ATOM 1549 C CA . VAL A 1 238 ? -16.004 -45.345 33.098 1.00 22.26 238 VAL A CA 1
ATOM 1550 C C . VAL A 1 238 ? -15.842 -45.314 31.558 1.00 28.38 238 VAL A C 1
ATOM 1551 O O . VAL A 1 238 ? -16.827 -45.467 30.832 1.00 27.25 238 VAL A O 1
ATOM 1555 N N . GLU A 1 239 ? -14.618 -45.047 31.076 1.00 27.60 239 GLU A N 1
ATOM 1556 C CA . GLU A 1 239 ? -14.305 -44.956 29.639 1.00 28.20 239 GLU A CA 1
ATOM 1557 C C . GLU A 1 239 ? -14.577 -46.271 28.959 1.00 29.84 239 GLU A C 1
ATOM 1558 O O . GLU A 1 239 ? -14.277 -47.320 29.526 1.00 30.51 239 GLU A O 1
ATOM 1564 N N . ASN A 1 240 ? -15.161 -46.220 27.762 1.00 24.84 240 ASN A N 1
ATOM 1565 C CA . ASN A 1 240 ? -15.471 -47.425 26.980 1.00 25.00 240 ASN A CA 1
ATOM 1566 C C . ASN A 1 240 ? -16.443 -48.400 27.649 1.00 30.00 240 ASN A C 1
ATOM 1567 O O . ASN A 1 240 ? -16.386 -49.611 27.411 1.00 30.22 240 ASN A O 1
ATOM 1572 N N . ALA A 1 241 ? -17.359 -47.842 28.466 1.00 26.27 241 ALA A N 1
ATOM 1573 C CA . ALA A 1 241 ? -18.422 -48.548 29.160 1.00 25.63 241 ALA A CA 1
ATOM 1574 C C . ALA A 1 241 ? -19.697 -47.720 29.128 1.00 30.80 241 ALA A C 1
ATOM 1575 O O . ALA A 1 241 ? -19.640 -46.500 28.989 1.00 30.78 241 ALA A O 1
ATOM 1577 N N . VAL A 1 242 ? -20.840 -48.400 29.266 1.00 27.06 242 VAL A N 1
ATOM 1578 C CA . VAL A 1 242 ? -22.176 -47.816 29.390 1.00 26.45 242 VAL A CA 1
ATOM 1579 C C . VAL A 1 242 ? -22.745 -48.306 30.714 1.00 28.55 242 VAL A C 1
ATOM 1580 O O . VAL A 1 242 ? -22.401 -49.403 31.161 1.00 27.33 242 VAL A O 1
ATOM 1584 N N . ILE A 1 243 ? -23.627 -47.508 31.319 1.00 23.93 243 ILE A N 1
ATOM 1585 C CA . ILE A 1 243 ? -24.382 -47.890 32.500 1.00 22.26 243 ILE A CA 1
ATOM 1586 C C . ILE A 1 243 ? -25.624 -48.665 31.966 1.00 24.51 243 ILE A C 1
ATOM 1587 O O . ILE A 1 243 ? -26.293 -48.213 31.031 1.00 22.58 243 ILE A O 1
ATOM 1592 N N . VAL A 1 244 ? -25.873 -49.857 32.512 1.00 20.02 244 VAL A N 1
ATOM 1593 C CA . VAL A 1 244 ? -27.014 -50.685 32.112 1.00 19.10 244 VAL A CA 1
ATOM 1594 C C . VAL A 1 244 ? -28.140 -50.568 33.118 1.00 24.91 244 VAL A C 1
ATOM 1595 O O . VAL A 1 244 ? -29.253 -50.972 32.841 1.00 26.36 244 VAL A O 1
ATOM 1599 N N . SER A 1 245 ? -27.844 -49.976 34.273 1.00 23.23 245 SER A N 1
ATOM 1600 C CA . SER A 1 245 ? -28.760 -49.691 35.369 1.00 22.71 245 SER A CA 1
ATOM 1601 C C . SER A 1 245 ? -29.409 -48.314 35.153 1.00 28.72 245 SER A C 1
ATOM 1602 O O . SER A 1 245 ? -29.168 -47.678 34.117 1.00 27.28 245 SER A O 1
ATOM 1605 N N . LYS A 1 246 ? -30.288 -47.894 36.090 1.00 28.84 246 LYS A N 1
ATOM 1606 C CA . LYS A 1 246 ? -31.015 -46.627 36.026 1.00 30.02 246 LYS A CA 1
ATOM 1607 C C . LYS A 1 246 ? -30.073 -45.435 36.187 1.00 37.53 246 LYS A C 1
ATOM 1608 O O . LYS A 1 246 ? -29.392 -45.325 37.209 1.00 38.60 246 LYS A O 1
ATOM 1614 N N . ASN A 1 247 ? -30.004 -44.564 35.170 1.00 35.04 247 ASN A N 1
ATOM 1615 C CA . ASN A 1 247 ? -29.166 -43.372 35.259 1.00 35.88 247 ASN A CA 1
ATOM 1616 C C . ASN A 1 247 ? -29.846 -42.355 36.176 1.00 41.23 247 ASN A C 1
ATOM 1617 O O . ASN A 1 247 ? -31.082 -42.346 36.309 1.00 43.30 247 ASN A O 1
ATOM 1622 N N . LYS A 1 248 ? -29.039 -41.577 36.886 1.00 34.44 248 LYS A N 1
ATOM 1623 C CA . LYS A 1 248 ? -29.536 -40.556 37.794 1.00 31.98 248 LYS A CA 1
ATOM 1624 C C . LYS A 1 248 ? -28.673 -39.303 37.644 1.00 33.68 248 LYS A C 1
ATOM 1625 O O . LYS A 1 248 ? -27.482 -39.373 37.330 1.00 33.14 248 LYS A O 1
ATOM 1631 N N . SER A 1 249 ? -29.298 -38.155 37.841 1.00 28.66 249 SER A N 1
ATOM 1632 C CA . SER A 1 249 ? -28.654 -36.848 37.788 1.00 27.84 249 SER A CA 1
ATOM 1633 C C . SER A 1 249 ? -27.679 -36.757 38.983 1.00 27.70 249 SER A C 1
ATOM 1634 O O . SER A 1 249 ? -26.666 -36.067 38.918 1.00 26.62 249 SER A O 1
ATOM 1637 N N . LEU A 1 250 ? -28.024 -37.464 40.070 1.00 21.81 250 LEU A N 1
ATOM 1638 C CA . LEU A 1 250 ? -27.310 -37.539 41.315 1.00 20.90 250 LEU A CA 1
ATOM 1639 C C . LEU A 1 250 ? -27.796 -38.799 42.028 1.00 26.86 250 LEU A C 1
ATOM 1640 O O . LEU A 1 250 ? -29.017 -39.020 42.120 1.00 29.29 250 LEU A O 1
ATOM 1645 N N . PHE A 1 251 ? -26.839 -39.611 42.547 1.00 19.83 251 PHE A N 1
ATOM 1646 C CA . PHE A 1 251 ? -27.077 -40.851 43.283 1.00 17.57 251 PHE A CA 1
ATOM 1647 C C . PHE A 1 251 ? -26.985 -40.614 44.790 1.00 22.43 251 PHE A C 1
ATOM 1648 O O . PHE A 1 251 ? -26.260 -39.711 45.243 1.00 20.68 251 PHE A O 1
ATOM 1656 N N . SER A 1 252 ? -27.703 -41.466 45.568 1.00 19.37 252 SER A N 1
ATOM 1657 C CA . SER A 1 252 ? -27.700 -41.443 47.026 1.00 19.14 252 SER A CA 1
ATOM 1658 C C . SER A 1 252 ? -26.890 -42.615 47.550 1.00 21.52 252 SER A C 1
ATOM 1659 O O . SER A 1 252 ? -26.674 -43.586 46.828 1.00 18.73 252 SER A O 1
ATOM 1662 N N . LEU A 1 253 ? -26.465 -42.546 48.817 1.00 20.40 253 LEU A N 1
ATOM 1663 C CA . LEU A 1 253 ? -25.732 -43.632 49.462 1.00 21.44 253 LEU A CA 1
ATOM 1664 C C . LEU A 1 253 ? -26.371 -44.991 49.224 1.00 25.47 253 LEU A C 1
ATOM 1665 O O . LEU A 1 253 ? -27.604 -45.135 49.334 1.00 24.56 253 LEU A O 1
ATOM 1670 N N . ARG A 1 254 ? -25.508 -45.986 48.882 1.00 20.88 254 ARG A N 1
ATOM 1671 C CA . ARG A 1 254 ? -25.874 -47.390 48.632 1.00 20.02 254 ARG A CA 1
ATOM 1672 C C . ARG A 1 254 ? -26.617 -47.658 47.324 1.00 23.60 254 ARG A C 1
ATOM 1673 O O . ARG A 1 254 ? -26.938 -48.809 47.058 1.00 23.62 254 ARG A O 1
ATOM 1681 N N . ASP A 1 255 ? -26.859 -46.603 46.491 1.00 20.35 255 ASP A N 1
ATOM 1682 C CA . ASP A 1 255 ? -27.459 -46.724 45.158 1.00 19.10 255 ASP A CA 1
ATOM 1683 C C . ASP A 1 255 ? -26.478 -47.526 44.347 1.00 25.43 255 ASP A C 1
ATOM 1684 O O . ASP A 1 255 ? -25.269 -47.291 44.473 1.00 22.63 255 ASP A O 1
ATOM 1689 N N . MET A 1 256 ? -26.989 -48.474 43.527 1.00 25.40 256 MET A N 1
ATOM 1690 C CA . MET A 1 256 ? -26.140 -49.305 42.693 1.00 27.10 256 MET A CA 1
ATOM 1691 C C . MET A 1 256 ? -26.074 -48.872 41.231 1.00 29.05 256 MET A C 1
ATOM 1692 O O . MET A 1 256 ? -27.021 -48.286 40.701 1.00 29.04 256 MET A O 1
ATOM 1697 N N . VAL A 1 257 ? -24.900 -49.085 40.620 1.00 23.00 257 VAL A N 1
ATOM 1698 C CA . VAL A 1 257 ? -24.608 -48.767 39.236 1.00 20.69 257 VAL A CA 1
ATOM 1699 C C . VAL A 1 257 ? -23.959 -50.007 38.619 1.00 24.68 257 VAL A C 1
ATOM 1700 O O . VAL A 1 257 ? -23.009 -50.576 39.176 1.00 22.76 257 VAL A O 1
ATOM 1704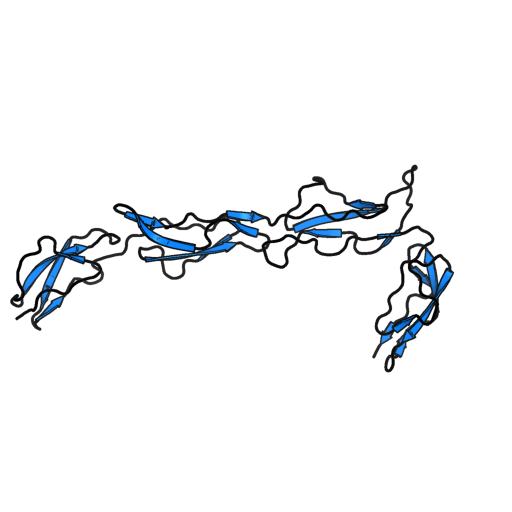 N N . GLU A 1 258 ? -24.507 -50.442 37.477 1.00 23.17 258 GLU A N 1
ATOM 1705 C CA . GLU A 1 258 ? -23.966 -51.571 36.721 1.00 21.97 258 GLU A CA 1
ATOM 1706 C C . GLU A 1 258 ? -23.472 -51.045 35.418 1.00 23.12 258 GLU A C 1
ATOM 1707 O O . GLU A 1 258 ? -24.186 -50.325 34.725 1.00 19.79 258 GLU A O 1
ATOM 1713 N N . PHE A 1 259 ? -22.227 -51.389 35.112 1.00 22.80 259 PHE A N 1
ATOM 1714 C CA . PHE A 1 259 ? -21.494 -51.012 33.909 1.00 22.79 259 PHE A CA 1
ATOM 1715 C C . PHE A 1 259 ? -21.315 -52.211 32.962 1.00 29.32 259 PHE A C 1
ATOM 1716 O O . PHE A 1 259 ? -21.161 -53.362 33.401 1.00 29.67 259 PHE A O 1
ATOM 1724 N N . ARG A 1 260 ? -21.293 -51.924 31.662 1.00 27.08 260 ARG A N 1
ATOM 1725 C CA . ARG A 1 260 ? -21.021 -52.931 30.651 1.00 27.88 260 ARG A CA 1
ATOM 1726 C C . ARG A 1 260 ? -19.983 -52.377 29.701 1.00 31.40 260 ARG A C 1
ATOM 1727 O O . ARG A 1 260 ? -20.162 -51.261 29.188 1.00 28.65 260 ARG A O 1
ATOM 1735 N N . CYS A 1 261 ? -18.879 -53.133 29.493 1.00 30.70 261 CYS A N 1
ATOM 1736 C CA . CYS A 1 261 ? -17.846 -52.691 28.549 1.00 32.88 261 CYS A CA 1
ATOM 1737 C C . CYS A 1 261 ? -18.386 -52.709 27.122 1.00 38.16 261 CYS A C 1
ATOM 1738 O O . CYS A 1 261 ? -19.196 -53.574 26.781 1.00 37.42 261 CYS A O 1
ATOM 1741 N N . GLN A 1 262 ? -17.928 -51.772 26.286 1.00 36.84 262 GLN A N 1
ATOM 1742 C CA . GLN A 1 262 ? -18.352 -51.750 24.883 1.00 37.69 262 GLN A CA 1
ATOM 1743 C C . GLN A 1 262 ? -17.711 -52.908 24.119 1.00 44.37 262 GLN A C 1
ATOM 1744 O O . GLN A 1 262 ? -16.767 -53.522 24.626 1.00 44.28 262 GLN A O 1
ATOM 1750 N N . ASP A 1 263 ? -18.283 -53.277 22.961 1.00 42.53 263 ASP A N 1
ATOM 1751 C CA . ASP A 1 263 ? -17.799 -54.409 22.165 1.00 42.39 263 ASP A CA 1
ATOM 1752 C C . ASP A 1 263 ? -16.295 -54.339 21.883 1.00 45.41 263 ASP A C 1
ATOM 1753 O O . ASP A 1 263 ? -15.787 -53.288 21.482 1.00 43.45 263 ASP A O 1
ATOM 1758 N N . GLY A 1 264 ? -15.594 -55.431 22.185 1.00 42.61 264 GLY A N 1
ATOM 1759 C CA . GLY A 1 264 ? -14.151 -55.505 21.984 1.00 42.60 264 GLY A CA 1
ATOM 1760 C C . GLY A 1 264 ? -13.311 -55.001 23.146 1.00 45.77 264 GLY A C 1
ATOM 1761 O O . GLY A 1 264 ? -12.073 -54.946 23.045 1.00 46.68 264 GLY A O 1
ATOM 1762 N N . PHE A 1 265 ? -13.974 -54.647 24.267 1.00 38.31 265 PHE A N 1
ATOM 1763 C CA . PHE A 1 265 ? -13.297 -54.217 25.484 1.00 35.93 265 PHE A CA 1
ATOM 1764 C C . PHE A 1 265 ? -13.394 -55.285 26.541 1.00 38.86 265 PHE A C 1
ATOM 1765 O O . PHE A 1 265 ? -14.362 -56.036 26.558 1.00 38.12 265 PHE A O 1
ATOM 1773 N N . MET A 1 266 ? -12.359 -55.402 27.372 1.00 37.00 266 MET A N 1
ATOM 1774 C CA . MET A 1 266 ? -12.243 -56.366 28.485 1.00 37.64 266 MET A CA 1
ATOM 1775 C C . MET A 1 266 ? -12.442 -55.595 29.807 1.00 37.84 266 MET A C 1
ATOM 1776 O O . MET A 1 266 ? -11.974 -54.462 29.932 1.00 36.85 266 MET A O 1
ATOM 1781 N N . MET A 1 267 ? -13.136 -56.192 30.778 1.00 32.38 267 MET A N 1
ATOM 1782 C CA . MET A 1 267 ? -13.371 -55.540 32.065 1.00 30.88 267 MET A CA 1
ATOM 1783 C C . MET A 1 267 ? -12.322 -55.895 33.124 1.00 35.53 267 MET A C 1
ATOM 1784 O O . MET A 1 267 ? -11.884 -57.044 33.246 1.00 34.44 267 MET A O 1
ATOM 1789 N N . LYS A 1 268 ? -11.951 -54.886 33.906 1.00 32.52 268 LYS A N 1
ATOM 1790 C CA . LYS A 1 268 ? -11.092 -55.015 35.069 1.00 32.59 268 LYS A CA 1
ATOM 1791 C C . LYS A 1 268 ? -11.974 -54.436 36.206 1.00 36.12 268 LYS A C 1
ATOM 1792 O O . LYS A 1 268 ? -12.523 -53.343 36.060 1.00 36.57 268 LYS A O 1
ATOM 1798 N N . GLY A 1 269 ? -12.182 -55.206 37.261 1.00 31.59 269 GLY A N 1
ATOM 1799 C CA . GLY A 1 269 ? -13.029 -54.802 38.377 1.00 31.48 269 GLY A CA 1
ATOM 1800 C C . GLY A 1 269 ? -14.436 -55.364 38.317 1.00 35.36 269 GLY A C 1
ATOM 1801 O O . GLY A 1 269 ? -14.864 -55.894 37.298 1.00 35.50 269 GLY A O 1
ATOM 1802 N N . ASP A 1 270 ? -15.162 -55.242 39.413 1.00 31.79 270 ASP A N 1
ATOM 1803 C CA . ASP A 1 270 ? -16.546 -55.673 39.558 1.00 29.73 270 ASP A CA 1
ATOM 1804 C C . ASP A 1 270 ? -17.427 -54.756 38.705 1.00 31.22 270 ASP A C 1
ATOM 1805 O O . ASP A 1 270 ? -17.134 -53.569 38.606 1.00 32.71 270 ASP A O 1
ATOM 1810 N N . SER A 1 271 ? -18.498 -55.297 38.088 1.00 24.46 271 SER A N 1
ATOM 1811 C CA . SER A 1 271 ? -19.441 -54.523 37.263 1.00 22.26 271 SER A CA 1
ATOM 1812 C C . SER A 1 271 ? -20.482 -53.748 38.080 1.00 23.74 271 SER A C 1
ATOM 1813 O O . SER A 1 271 ? -21.064 -52.798 37.555 1.00 23.40 271 SER A O 1
ATOM 1816 N N . SER A 1 272 ? -20.727 -54.155 39.345 1.00 20.23 272 SER A N 1
ATOM 1817 C CA . SER A 1 272 ? -21.726 -53.539 40.242 1.00 19.61 272 SER A CA 1
ATOM 1818 C C . SER A 1 272 ? -21.019 -52.861 41.382 1.00 22.82 272 SER A C 1
ATOM 1819 O O . SER A 1 272 ? -20.203 -53.493 42.068 1.00 24.23 272 SER A O 1
ATOM 1822 N N . VAL A 1 273 ? -21.311 -51.565 41.562 1.00 16.08 273 VAL A N 1
ATOM 1823 C CA . VAL A 1 273 ? -20.669 -50.690 42.537 1.00 14.68 273 VAL A CA 1
ATOM 1824 C C . VAL A 1 273 ? -21.713 -49.910 43.324 1.00 22.01 273 VAL A C 1
ATOM 1825 O O . VAL A 1 273 ? -22.818 -49.654 42.821 1.00 22.17 273 VAL A O 1
ATOM 1829 N N . TYR A 1 274 ? -21.406 -49.577 44.585 1.00 20.19 274 TYR A N 1
ATOM 1830 C CA . TYR A 1 274 ? -22.385 -48.849 45.415 1.00 19.88 274 TYR A CA 1
ATOM 1831 C C . TYR A 1 274 ? -21.825 -47.552 45.965 1.00 25.17 274 TYR A C 1
ATOM 1832 O O . TYR A 1 274 ? -20.639 -47.482 46.280 1.00 26.53 274 TYR A O 1
ATOM 1841 N N . CYS A 1 275 ? -22.660 -46.513 46.002 1.00 21.55 275 CYS A N 1
ATOM 1842 C CA . CYS A 1 275 ? -22.348 -45.172 46.482 1.00 21.50 275 CYS A CA 1
ATOM 1843 C C . CYS A 1 275 ? -22.009 -45.198 47.983 1.00 27.86 275 CYS A C 1
ATOM 1844 O O . CYS A 1 275 ? -22.783 -45.697 48.817 1.00 28.76 275 CYS A O 1
ATOM 1847 N N . ARG A 1 276 ? -20.786 -44.724 48.286 1.00 23.49 276 ARG A N 1
ATOM 1848 C CA . ARG A 1 276 ? -20.176 -44.574 49.606 1.00 21.94 276 ARG A CA 1
ATOM 1849 C C . ARG A 1 276 ? -20.082 -43.084 49.927 1.00 26.79 276 ARG A C 1
ATOM 1850 O O . ARG A 1 276 ? -20.285 -42.241 49.051 1.00 28.39 276 ARG A O 1
ATOM 1858 N N . SER A 1 277 ? -19.641 -42.773 51.154 1.00 21.38 277 SER A N 1
ATOM 1859 C CA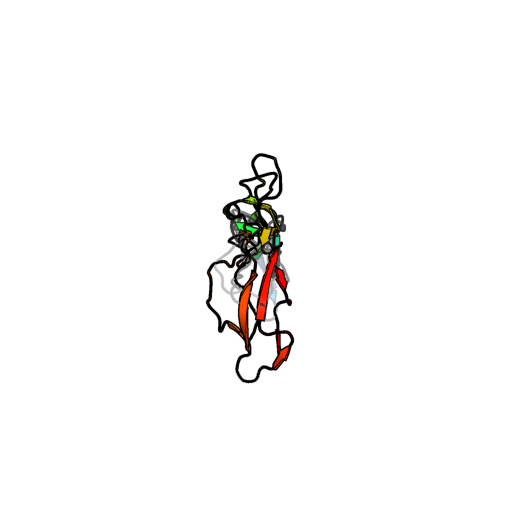 . SER A 1 277 ? -19.404 -41.431 51.668 1.00 19.34 277 SER A CA 1
ATOM 1860 C C . SER A 1 277 ? -18.208 -40.848 50.925 1.00 21.58 277 SER A C 1
ATOM 1861 O O . SER A 1 277 ? -17.377 -41.610 50.413 1.00 20.54 277 SER A O 1
ATOM 1864 N N . LEU A 1 278 ? -18.110 -39.509 50.887 1.00 18.03 278 LEU A N 1
ATOM 1865 C CA . LEU A 1 278 ? -17.020 -38.760 50.225 1.00 18.28 278 LEU A CA 1
ATOM 1866 C C . LEU A 1 278 ? -17.002 -38.935 48.704 1.00 24.11 278 LEU A C 1
ATOM 1867 O O . LEU A 1 278 ? -15.943 -38.854 48.087 1.00 23.91 278 LEU A O 1
ATOM 1872 N N . ASN A 1 279 ? -18.183 -39.174 48.099 1.00 21.92 279 ASN A N 1
ATOM 1873 C CA . ASN A 1 279 ? -18.338 -39.395 46.647 1.00 21.53 279 ASN A CA 1
ATOM 1874 C C . ASN A 1 279 ? -17.469 -40.553 46.123 1.00 23.42 279 ASN A C 1
ATOM 1875 O O . ASN A 1 279 ? -16.778 -40.428 45.104 1.00 24.78 279 ASN A O 1
ATOM 1880 N N . ARG A 1 280 ? -17.492 -41.674 46.835 1.00 18.22 280 ARG A N 1
ATOM 1881 C CA . ARG A 1 280 ? -16.709 -42.869 46.465 1.00 17.65 280 ARG A CA 1
ATOM 1882 C C . ARG A 1 280 ? -17.612 -44.057 46.110 1.00 21.28 280 ARG A C 1
ATOM 1883 O O . ARG A 1 280 ? -18.819 -44.044 46.382 1.00 20.39 280 ARG A O 1
ATOM 1891 N N . TRP A 1 281 ? -17.023 -45.091 45.515 1.00 18.45 281 TRP A N 1
ATOM 1892 C CA . TRP A 1 281 ? -17.766 -46.280 45.096 1.00 17.21 281 TRP A CA 1
ATOM 1893 C C . TRP A 1 281 ? -17.172 -47.526 45.664 1.00 20.43 281 TRP A C 1
ATOM 1894 O O . TRP A 1 281 ? -15.946 -47.666 45.675 1.00 19.47 281 TRP A O 1
ATOM 1905 N N . GLU A 1 282 ? -18.030 -48.422 46.199 1.00 17.30 282 GLU A N 1
ATOM 1906 C CA . GLU A 1 282 ? -17.562 -49.705 46.707 1.00 16.68 282 GLU A CA 1
ATOM 1907 C C . GLU A 1 282 ? -18.273 -50.886 46.036 1.00 20.55 282 GLU A C 1
ATOM 1908 O O . GLU A 1 282 ? -19.493 -50.999 46.150 1.00 19.39 282 GLU A O 1
ATOM 1914 N N . PRO A 1 283 ? -17.539 -51.726 45.259 1.00 19.98 283 PRO A N 1
ATOM 1915 C CA . PRO A 1 283 ? -16.089 -51.667 44.963 1.00 20.02 283 PRO A CA 1
ATOM 1916 C C . PRO A 1 283 ? -15.802 -50.430 44.135 1.00 25.54 283 PRO A C 1
ATOM 1917 O O . PRO A 1 283 ? -16.732 -49.772 43.684 1.00 25.84 283 PRO A O 1
ATOM 1921 N N . GLN A 1 284 ? -14.535 -50.105 43.924 1.00 23.73 284 GLN A N 1
ATOM 1922 C CA . GLN A 1 284 ? -14.157 -48.929 43.145 1.00 23.60 284 GLN A CA 1
ATOM 1923 C C . GLN A 1 284 ? -14.671 -49.056 41.706 1.00 28.54 284 GLN A C 1
ATOM 1924 O O . GLN A 1 284 ? -14.994 -50.167 41.262 1.00 27.99 284 GLN A O 1
ATOM 1930 N N . LEU A 1 285 ? -14.780 -47.927 40.979 1.00 24.97 285 LEU A N 1
ATOM 1931 C CA . LEU A 1 285 ? -15.265 -47.967 39.593 1.00 23.25 285 LEU A CA 1
ATOM 1932 C C . LEU A 1 285 ? -14.428 -48.915 38.737 1.00 25.97 285 LEU A C 1
ATOM 1933 O O . LEU A 1 285 ? -13.202 -48.898 38.854 1.00 26.20 285 LEU A O 1
ATOM 1938 N N . PRO A 1 286 ? -15.057 -49.781 37.901 1.00 21.25 286 PRO A N 1
ATOM 1939 C CA . PRO A 1 286 ? -14.255 -50.700 37.070 1.00 20.53 286 PRO A CA 1
ATOM 1940 C C . PRO A 1 286 ? -13.552 -50.003 35.887 1.00 22.95 286 PRO A C 1
ATOM 1941 O O . PRO A 1 286 ? -13.708 -48.791 35.713 1.00 20.58 286 PRO A O 1
ATOM 1945 N N . SER A 1 287 ? -12.806 -50.762 35.059 1.00 20.44 287 SER A N 1
ATOM 1946 C CA . SER A 1 287 ? -12.219 -50.178 33.840 1.00 22.06 287 SER A CA 1
ATOM 1947 C C . SER A 1 287 ? -12.408 -51.082 32.612 1.00 30.23 287 SER A C 1
ATOM 1948 O O . SER A 1 287 ? -12.579 -52.294 32.758 1.00 29.10 287 SER A O 1
ATOM 1951 N N . CYS A 1 288 ? -12.421 -50.476 31.416 1.00 31.08 288 CYS A N 1
ATOM 1952 C CA . CYS A 1 288 ? -12.578 -51.175 30.143 1.00 32.66 288 CYS A CA 1
ATOM 1953 C C . CYS A 1 288 ? -11.371 -50.936 29.253 1.00 38.11 288 CYS A C 1
ATOM 1954 O O . CYS A 1 288 ? -11.164 -49.822 28.764 1.00 39.41 288 CYS A O 1
ATOM 1957 N N . ALA A 1 289 ? -10.567 -51.986 29.072 1.00 34.75 289 ALA A N 1
ATOM 1958 C CA . ALA A 1 289 ? -9.322 -52.004 28.296 1.00 34.78 289 ALA A CA 1
ATOM 1959 C C . ALA A 1 289 ? -9.461 -52.782 26.966 1.00 36.51 289 ALA A C 1
ATOM 1960 O O . ALA A 1 289 ? -9.929 -53.925 26.976 1.00 35.66 289 ALA A O 1
ATOM 1962 N N . ALA A 1 290 ? -9.010 -52.173 25.845 1.00 32.97 290 ALA A N 1
ATOM 1963 C CA . ALA A 1 290 ? -9.051 -52.753 24.484 1.00 66.74 290 ALA A CA 1
ATOM 1964 C C . ALA A 1 290 ? -8.097 -53.931 24.318 1.00 88.48 290 ALA A C 1
ATOM 1965 O O . ALA A 1 290 ? -6.883 -53.752 24.378 1.00 53.38 290 ALA A O 1
#

Solvent-accessible surface area: 16261 Å² total; per-residue (Å²): 97,2,78,51,23,61,178,22,108,58,2,96,48,52,126,100,124,143,104,76,100,30,92,68,60,35,64,45,148,13,49,2,89,74,3,38,85,120,112,119,15,44,0,43,2,67,138,107,35,85,24,68,29,56,166,112,8,19,78,77,40,99,5,146,91,22,133,76,17,156,49,4,76,23,72,73,131,101,44,28,66,42,40,10,45,0,67,15,68,29,65,156,6,67,61,42,81,62,46,62,54,5,82,0,67,76,43,131,166,57,18,39,45,80,28,154,50,8,106,9,57,38,1,48,20,149,92,5,54,109,16,112,68,12,61,10,150,14,127,88,110,145,73,5,55,70,43,96,97,1,65,4,135,19,76,76,38,120,201,55,111,115,75,24,11,59,29,54,111,49,34,4,83,0,31,22,163,98,31,90,93,13,56,38,53,28,113,37,6,100,13,17,83,70,69,41,0,19,73,13,136,10,114,53,20,76,38,69,27,155,89,88,109,64,2,41,72,169,35,78,0,51,6,146,24,87,147,75,62,155,67,156,52,79,39,29,0,95,0,93,50,94,36,92,18,100,42,149,70,8,58,14,62,115

InterPro domains:
  IPR000436 Sushi/SCR/CCP domain [PF00084] (38-94)
  IPR000436 Sushi/SCR/CCP domain [PF00084] (99-156)
  IPR000436 Sushi/SCR/CCP domain [PF00084] (161-227)
  IPR000436 Sushi/SCR/CCP domain [PF00084] (233-288)
  IPR000436 Sushi/SCR/CCP domain [PF00084] (301-352)
  IPR000436 Sushi/SCR/CCP domain [PF00084] (357-413)
  IPR000436 Sushi/SCR/CCP domain [PF00084] (419-475)
  IPR000436 Sushi/SCR/CCP domain [PS50923] (36-96)
  IPR000436 Sushi/SCR/CCP domain [PS50923] (97-158)
  IPR000436 Sushi/SCR/CCP domain [PS50923] (159-229)
  IPR000436 Sushi/SCR/CCP domain [PS50923] (231-290)
  IPR000436 Sushi/SCR/CCP domain [PS50923] (292-354)
  IPR000436 Sushi/SCR/CCP domain [PS50923] (355-415)
  IPR000436 Sushi/SCR/CCP domain [PS50923] (417-477)
  IPR000436 Sushi/SCR/CCP domain [SM00032] (38-94)
  IPR000436 Sushi/SCR/CCP domain [SM00032] (99-156)
  IPR000436 Sushi/SCR/CCP domain [SM00032] (161-227)
  IPR000436 Sushi/SCR/CCP domain [SM00032] (233-288)
  IPR000436 Sushi/SCR/CCP domain [SM00032] (294-352)
  IPR000436 Sushi/SCR/CCP domain [SM00032] (357-413)

Foldseek 3Di:
DAFDADDDPFKDFPDDDDDTDDDFFDWGWMWGDAQWDTDIFIWGQHPVNHIHGDPPRTHGAFADDDDAADQKGKAFPDHRGAFGKIAIDGHFQWDWDFGRMWHWHGDPRYIYTPTDDIHTDGAWDAQADDAPQKDWDDPDRGTATFPDKIFMDGHAPPVRHDFWFWADDRMWGWHDDPNHHTDIRDHHTHTHGQQKAAFDDEPQKDWPDDDDRIDGFQDKTFIDGHPPWDKADDRIWTQDTSNAIVVGDIYTHD

Nearest PDB structures (foldseek):
  2xrb-assembly1_A  TM=1.004E+00  e=2.343E-47  Rattus norvegicus
  2xrd-assembly1_A  TM=9.554E-01  e=4.810E-43  Rattus norvegicus
  5fo9-assembly2_C  TM=8.865E-01  e=2.980E-21  Homo sapiens
  1ntj-assembly1_A  TM=2.989E-01  e=2.299E-27  Rattus norvegicus
  2q7z-assembly1_A  TM=2.957E-01  e=1.696E-24  Homo sapiens

Organism: Rattus norvegicus (NCBI:txid10116)

Secondary structure (DSSP, 8-state):
-B-SPP--SSEEESS--S-S-B-TT-EEEEEEPTTB---EEEEEE-TTS-EEPPTT-SPBPBPPPP-PPTTEEEEESS-SBTT-EEEEEEPTTEEEES-SEEEEEEETTEEEESS---EEEEPEEPPPPPBTTEEEE-SSTT-EETT-EEEEEE-B-TTS-B-EEEES-SEEEEEESSSSSEEESS---EEEETTEEPPP--TTEEE-S---SSEETT-EEEEEEPTT-EEES-SEEEEETTTEEESPP-EEE-

B-factor: mean 32.65, std 15.54, range [7.3, 110.18]

CATH classification: 2.10.70.10 (+3 more: 2.10.70.10, 2.10.70.10, 2.10.70.10)

GO terms:
  GO:0045916 negative regulation of complement activation (P, IMP)

Radius of gyration: 37.46 Å; Cα contacts (8 Å, |Δi|>4): 587; chains: 1; bounding box: 68×82×88 Å